Protein AF-A0A1N7IPJ0-F1 (afdb_monomer)

Sequence (262 aa):
MLVVDDSDLNRLVIGDMLHSLGLRVNTAANGAEAVEKFADGAYALVFLDIQMPVMDGFAAAEAMRECEEFARRPHCPIIALSATALKDDQERALEAGCDDYLVKPMRKESLIALLKTYLPMLENTPDAGAASAVQALFNEDIPVPVLEPELLPLLPSFFAHLDNETAQLVEALEKNDILALERVAHQAKGNAMLFGFQALVDILRGLEFAARAEREGDALRDELSLEERLATILREVEQLRKSCMNQGFLGSTDKTVPVRAE

Nearest PDB structures (foldseek):
  7qzo-assembly1_A  TM=9.750E-01  e=1.006E-08  Pseudomonas aeruginosa
  8phn-assembly1_A  TM=9.433E-01  e=8.303E-08  Thermochaetoides thermophila
  4h60-assembly1_A  TM=9.247E-01  e=4.320E-08  Vibrio cholerae O395
  8fk2-assembly1_B  TM=8.909E-01  e=6.142E-08  Streptococcus mutans UA159
  6ont-assembly1_A-2  TM=9.118E-01  e=7.208E-07  Francisella tularensis subsp. novicida U112

Foldseek 3Di:
DEEEALDPLLLVLVCLLCVVLVHDYDYDNFLVRLLVCLLVDDDQEYEAEQDHPPDGRLRSLLSSVVSCVVVVHPDHAYEYEACDPDPVVQVSCVVSPHPYYDHPPHDSVNVVVVCCVSPVVSVPDPPPPPPDDPPPDDDDDDPDQPFDPSCLVCVLVLLVLLLVLLVQCVVCVVVVVLVSNLVSLVVNLSSCVNRPVVVLNVLSVVLNVLSVCVVVVHPDPDPDDNVRSSVVNVVSSVVVVVVCVVVVSDDPPSDDDDDDDD

Mean predicted aligned error: 14.3 Å

Radius of gyration: 20.36 Å; Cα contacts (8 Å, |Δi|>4): 310; chains: 1; bounding box: 49×49×54 Å

Secondary structure (DSSP, 8-state):
-EEE-S-HHHHHHHHHHHHHTT---EEESSHHHHHHHHHHS--S-EEEESS-SSS-HHHHHHHHHHHHHHHTPPPPPEEEEESS--HHHHHHHHHTT-SEEEESSPPHHHHHHHHHHH-GGGGGS-----SSSSSS---SS-------TTTGGGHHHHHHHHHHHHHHHHHHHHTT-HHHHHHHHHHHHHHHHHTT-HHHHHHHHHHHHHHHHHHHT-----SS-HHHHHHHHHHHHHHHHHHHHHTTSS-TT---------

Structure (mmCIF, N/CA/C/O backbone):
data_AF-A0A1N7IPJ0-F1
#
_entry.id   AF-A0A1N7IPJ0-F1
#
loop_
_atom_site.group_PDB
_atom_site.id
_atom_site.type_symbol
_atom_site.label_atom_id
_atom_site.label_alt_id
_atom_site.label_comp_id
_atom_site.label_asym_id
_atom_site.label_entity_id
_atom_site.label_seq_id
_atom_site.pdbx_PDB_ins_code
_atom_site.Cartn_x
_atom_site.Cartn_y
_atom_site.Cartn_z
_atom_site.occupancy
_atom_site.B_iso_or_equiv
_atom_site.auth_seq_id
_atom_site.auth_comp_id
_atom_site.auth_asym_id
_atom_site.auth_atom_id
_atom_site.pdbx_PDB_model_num
ATOM 1 N N . MET A 1 1 ? 6.196 0.675 -16.808 1.00 90.25 1 MET A N 1
ATOM 2 C CA . MET A 1 1 ? 6.347 -0.008 -15.506 1.00 90.25 1 MET A CA 1
ATOM 3 C C . MET A 1 1 ? 4.979 -0.468 -15.054 1.00 90.25 1 MET A C 1
ATOM 5 O O . MET A 1 1 ? 3.998 0.073 -15.560 1.00 90.25 1 MET A O 1
ATOM 9 N N . LEU A 1 2 ? 4.912 -1.454 -14.169 1.00 94.69 2 LEU A N 1
ATOM 10 C CA . LEU A 1 2 ? 3.661 -1.925 -13.577 1.00 94.69 2 LEU A CA 1
ATOM 11 C C . LEU A 1 2 ? 3.722 -1.706 -12.062 1.00 94.69 2 LEU A C 1
ATOM 13 O O . LEU A 1 2 ? 4.713 -2.076 -11.446 1.00 94.69 2 LEU A O 1
ATOM 17 N N . VAL A 1 3 ? 2.702 -1.080 -11.483 1.00 94.25 3 VAL A N 1
ATOM 18 C CA . VAL A 1 3 ? 2.556 -0.898 -10.031 1.00 94.25 3 VAL A CA 1
ATOM 19 C C . VAL A 1 3 ? 1.335 -1.677 -9.572 1.00 94.25 3 VAL A C 1
ATOM 21 O O . VAL A 1 3 ? 0.231 -1.452 -10.071 1.00 94.25 3 VAL A O 1
ATOM 24 N N . VAL A 1 4 ? 1.533 -2.583 -8.628 1.00 95.31 4 VAL A N 1
ATOM 25 C CA . VAL A 1 4 ? 0.505 -3.487 -8.126 1.00 95.31 4 VAL A CA 1
ATOM 26 C C . VAL A 1 4 ? 0.375 -3.282 -6.625 1.00 95.31 4 VAL A C 1
ATOM 28 O O . VAL A 1 4 ? 1.340 -3.498 -5.900 1.00 95.31 4 VAL A O 1
ATOM 31 N N . ASP A 1 5 ? -0.790 -2.826 -6.182 1.00 91.88 5 ASP A N 1
ATOM 32 C CA . ASP A 1 5 ? -1.121 -2.610 -4.767 1.00 91.88 5 ASP A CA 1
ATOM 33 C C . ASP A 1 5 ? -2.652 -2.569 -4.645 1.00 91.88 5 ASP A C 1
ATOM 35 O O . ASP A 1 5 ? -3.332 -2.077 -5.553 1.00 91.88 5 ASP A O 1
ATOM 39 N N . ASP A 1 6 ? -3.225 -3.099 -3.572 1.00 88.44 6 ASP A N 1
ATOM 40 C CA . ASP A 1 6 ? -4.682 -3.139 -3.405 1.00 88.44 6 ASP A CA 1
ATOM 41 C C . ASP A 1 6 ? -5.272 -1.779 -2.996 1.00 88.44 6 ASP A C 1
ATOM 43 O O . ASP A 1 6 ? -6.450 -1.510 -3.247 1.00 88.44 6 ASP A O 1
ATOM 47 N N . SER A 1 7 ? -4.441 -0.868 -2.483 1.00 85.38 7 SER A N 1
ATOM 48 C CA . SER A 1 7 ? -4.811 0.511 -2.184 1.00 85.38 7 SER A CA 1
ATOM 49 C C . SER A 1 7 ? -4.657 1.414 -3.408 1.00 85.38 7 SER A C 1
ATOM 51 O O . SER A 1 7 ? -3.556 1.683 -3.900 1.00 85.38 7 SER A O 1
ATOM 53 N N . ASP A 1 8 ? -5.779 1.968 -3.872 1.00 82.69 8 ASP A N 1
ATOM 54 C CA . ASP A 1 8 ? -5.820 2.965 -4.950 1.00 82.69 8 ASP A CA 1
ATOM 55 C C . ASP A 1 8 ? -4.892 4.156 -4.672 1.00 82.69 8 ASP A C 1
ATOM 57 O O . ASP A 1 8 ? -4.241 4.666 -5.588 1.00 82.69 8 ASP A O 1
ATOM 61 N N . LEU A 1 9 ? -4.790 4.568 -3.404 1.00 76.06 9 LEU A N 1
ATOM 62 C CA . LEU A 1 9 ? -3.942 5.673 -2.973 1.00 76.06 9 LEU A CA 1
ATOM 63 C C . LEU A 1 9 ? -2.451 5.328 -3.081 1.00 76.06 9 LEU A C 1
ATOM 65 O O . LEU A 1 9 ? -1.680 6.142 -3.588 1.00 76.06 9 LEU A O 1
ATOM 69 N N . ASN A 1 10 ? -2.048 4.115 -2.689 1.00 81.38 10 ASN A N 1
ATOM 70 C CA . ASN A 1 10 ? -0.665 3.655 -2.847 1.00 81.38 10 ASN A CA 1
ATOM 71 C C . ASN A 1 10 ? -0.278 3.597 -4.327 1.00 81.38 10 ASN A C 1
ATOM 73 O O . ASN A 1 10 ? 0.779 4.103 -4.715 1.00 81.38 10 ASN A O 1
ATOM 77 N N . ARG A 1 11 ? -1.158 3.043 -5.175 1.00 88.56 11 ARG A N 1
ATOM 78 C CA . ARG A 1 11 ? -0.938 3.013 -6.630 1.00 88.56 11 ARG A CA 1
ATOM 79 C C . ARG A 1 11 ? -0.817 4.416 -7.212 1.00 88.56 11 ARG A C 1
ATOM 81 O O . ARG A 1 11 ? 0.017 4.629 -8.091 1.00 88.56 11 ARG A O 1
ATOM 88 N N . LEU A 1 12 ? -1.629 5.359 -6.732 1.00 81.88 12 LEU A N 1
ATOM 89 C CA . LEU A 1 12 ? -1.595 6.748 -7.176 1.00 81.88 12 LEU A CA 1
ATOM 90 C C . LEU A 1 12 ? -0.290 7.438 -6.773 1.00 81.88 12 LEU A C 1
ATOM 92 O O . LEU A 1 12 ? 0.331 8.058 -7.628 1.00 81.88 12 LEU A O 1
ATOM 96 N N . VAL A 1 13 ? 0.158 7.289 -5.523 1.00 80.56 13 VAL A N 1
ATOM 97 C CA . VAL A 1 13 ? 1.398 7.924 -5.047 1.00 80.56 13 VAL A CA 1
ATOM 98 C C . VAL A 1 13 ? 2.627 7.354 -5.744 1.00 80.56 13 VAL A C 1
ATOM 100 O O . VAL A 1 13 ? 3.411 8.116 -6.303 1.00 80.56 13 VAL A O 1
ATOM 103 N N . ILE A 1 14 ? 2.779 6.027 -5.797 1.00 83.75 14 ILE A N 1
ATOM 104 C CA . ILE A 1 14 ? 3.911 5.407 -6.504 1.00 83.75 14 ILE A CA 1
ATOM 105 C C . ILE A 1 14 ? 3.851 5.773 -7.992 1.00 83.75 14 ILE A C 1
ATOM 107 O O . ILE A 1 14 ? 4.866 6.117 -8.595 1.00 83.75 14 ILE A O 1
ATOM 111 N N . GLY A 1 15 ? 2.655 5.752 -8.587 1.00 82.62 15 GLY A N 1
ATOM 112 C CA . GLY A 1 15 ? 2.439 6.180 -9.963 1.00 82.62 15 GLY A CA 1
ATOM 113 C C . GLY A 1 15 ? 2.883 7.620 -10.216 1.00 82.62 15 GLY A C 1
ATOM 114 O O . GLY A 1 15 ? 3.575 7.865 -11.201 1.00 82.62 15 GLY A O 1
ATOM 115 N N . ASP A 1 16 ? 2.537 8.558 -9.335 1.00 79.50 16 ASP A N 1
ATOM 116 C CA . ASP A 1 16 ? 2.891 9.973 -9.471 1.00 79.50 16 ASP A CA 1
ATOM 117 C C . ASP A 1 16 ? 4.397 10.213 -9.305 1.00 79.50 16 ASP A C 1
ATOM 119 O O . ASP A 1 16 ? 5.016 10.863 -10.151 1.00 79.50 16 ASP A O 1
ATOM 123 N N . MET A 1 17 ? 5.027 9.574 -8.312 1.00 79.25 17 MET A N 1
ATOM 124 C CA . MET A 1 17 ? 6.484 9.611 -8.135 1.00 79.25 17 MET A CA 1
ATOM 125 C C . MET A 1 17 ? 7.205 9.157 -9.409 1.00 79.25 17 MET A C 1
ATOM 127 O O . MET A 1 17 ? 8.137 9.812 -9.873 1.00 79.25 17 MET A O 1
ATOM 131 N N . LEU A 1 18 ? 6.751 8.066 -10.023 1.00 82.75 18 LEU A N 1
ATOM 132 C CA . LEU A 1 18 ? 7.318 7.537 -11.262 1.00 82.75 18 LEU A CA 1
ATOM 133 C C . LEU A 1 18 ? 7.006 8.409 -12.489 1.00 82.75 18 LEU A C 1
ATOM 135 O O . LEU A 1 18 ? 7.882 8.602 -13.337 1.00 82.75 18 LEU A O 1
ATOM 139 N N . HIS A 1 19 ? 5.799 8.970 -12.586 1.00 80.81 19 HIS A N 1
ATOM 140 C CA . HIS A 1 19 ? 5.442 9.914 -13.646 1.00 80.81 19 HIS A CA 1
ATOM 141 C C . HIS A 1 19 ? 6.278 11.197 -13.569 1.00 80.81 19 HIS A C 1
ATOM 143 O O . HIS A 1 19 ? 6.705 11.692 -14.614 1.00 80.81 19 HIS A O 1
ATOM 149 N N . SER A 1 20 ? 6.585 11.694 -12.365 1.00 75.44 20 SER A N 1
ATOM 150 C CA . SER A 1 20 ? 7.467 12.854 -12.155 1.00 75.44 20 SER A CA 1
ATOM 151 C C . SER A 1 20 ? 8.885 12.624 -12.698 1.00 75.44 20 SER A C 1
ATOM 153 O O . SER A 1 20 ? 9.547 13.560 -13.143 1.00 75.44 20 SER A O 1
ATOM 155 N N . LEU A 1 21 ? 9.321 11.359 -12.745 1.00 76.38 21 LEU A N 1
ATOM 156 C CA . LEU A 1 21 ? 10.589 10.920 -13.334 1.00 76.38 21 LEU A CA 1
ATOM 157 C C . LEU A 1 21 ? 10.487 10.667 -14.852 1.00 76.38 21 LEU A C 1
ATOM 159 O O . LEU A 1 21 ? 11.439 10.192 -15.470 1.00 76.38 21 LEU A O 1
ATOM 163 N N . GLY A 1 22 ? 9.339 10.962 -15.471 1.00 76.75 22 GLY A N 1
ATOM 164 C CA . GLY A 1 22 ? 9.086 10.775 -16.902 1.00 76.75 22 GLY A CA 1
ATOM 165 C C . GLY A 1 22 ? 8.808 9.326 -17.314 1.00 76.75 22 GLY A C 1
ATOM 166 O O . GLY A 1 22 ? 8.832 9.009 -18.507 1.00 76.75 22 GLY A O 1
ATOM 167 N N . LEU A 1 23 ? 8.551 8.430 -16.356 1.00 83.38 23 LEU A N 1
ATOM 168 C CA . LEU A 1 23 ? 8.324 7.009 -16.611 1.00 83.38 23 LEU A CA 1
ATOM 169 C C . LEU A 1 23 ? 6.839 6.732 -16.842 1.00 83.38 23 LEU A C 1
ATOM 171 O O . LEU A 1 23 ? 5.982 7.271 -16.156 1.00 83.38 23 LEU A O 1
ATOM 175 N N . ARG A 1 24 ? 6.518 5.849 -17.793 1.00 86.12 24 ARG A N 1
ATOM 176 C CA . ARG A 1 24 ? 5.132 5.406 -18.016 1.00 86.12 24 ARG A CA 1
ATOM 177 C C . ARG A 1 24 ? 4.753 4.319 -17.021 1.00 86.12 24 ARG A C 1
ATOM 179 O O . ARG A 1 24 ? 5.473 3.318 -16.913 1.00 86.12 24 ARG A O 1
ATOM 186 N N . VAL A 1 25 ? 3.606 4.476 -16.369 1.00 89.56 25 VAL A N 1
ATOM 187 C CA . VAL A 1 25 ? 3.123 3.547 -15.344 1.00 89.56 25 VAL A CA 1
ATOM 188 C C . VAL A 1 25 ? 1.757 2.987 -15.721 1.00 89.56 25 VAL A C 1
ATOM 190 O O . VAL A 1 25 ? 0.824 3.724 -16.021 1.00 89.56 25 VAL A O 1
ATOM 193 N N . ASN A 1 26 ? 1.645 1.665 -15.670 1.00 93.88 26 ASN A N 1
ATOM 194 C CA . ASN A 1 26 ? 0.381 0.949 -15.612 1.00 93.88 26 ASN A CA 1
ATOM 195 C C . ASN A 1 26 ? 0.158 0.511 -14.162 1.00 93.88 26 ASN A C 1
ATOM 197 O O . ASN A 1 26 ? 1.121 0.241 -13.448 1.00 93.88 26 ASN A O 1
ATOM 201 N N . THR A 1 27 ? -1.096 0.405 -13.737 1.00 94.00 27 THR A N 1
ATOM 202 C CA . THR A 1 27 ? -1.457 -0.020 -12.378 1.00 94.00 27 THR A CA 1
ATOM 203 C C . THR A 1 27 ? -2.317 -1.282 -12.408 1.00 94.00 27 THR A C 1
ATOM 205 O O . THR A 1 27 ? -2.993 -1.514 -13.411 1.00 94.00 27 THR A O 1
ATOM 208 N N . ALA A 1 28 ? -2.300 -2.090 -11.349 1.00 93.88 28 ALA A N 1
ATOM 209 C CA . ALA A 1 28 ? -3.199 -3.230 -11.133 1.00 93.88 28 ALA A CA 1
ATOM 210 C C . ALA A 1 28 ? -3.600 -3.308 -9.651 1.00 93.88 28 ALA A C 1
ATOM 212 O O . ALA A 1 28 ? -2.763 -3.054 -8.791 1.00 93.88 28 ALA A O 1
ATOM 213 N N . ALA A 1 29 ? -4.856 -3.633 -9.351 1.00 91.06 29 ALA A N 1
ATOM 214 C CA . ALA A 1 29 ? -5.414 -3.570 -7.998 1.00 91.06 29 ALA A CA 1
ATOM 215 C C . ALA A 1 29 ? -5.303 -4.884 -7.201 1.00 91.06 29 ALA A C 1
ATOM 217 O O . ALA A 1 29 ? -5.762 -4.955 -6.068 1.00 91.06 29 ALA A O 1
ATOM 218 N N . ASN A 1 30 ? -4.776 -5.954 -7.800 1.00 91.25 30 ASN A N 1
ATOM 219 C CA . ASN A 1 30 ? -4.536 -7.242 -7.143 1.00 91.25 30 ASN A CA 1
ATOM 220 C C . ASN A 1 30 ? -3.582 -8.106 -7.984 1.00 91.25 30 ASN A C 1
ATOM 222 O O . ASN A 1 30 ? -3.299 -7.785 -9.144 1.00 91.25 30 ASN A O 1
ATOM 226 N N . GLY A 1 31 ? -3.132 -9.231 -7.419 1.00 92.56 31 GLY A N 1
ATOM 227 C CA . GLY A 1 31 ? -2.204 -10.147 -8.082 1.00 92.56 31 GLY A CA 1
ATOM 228 C C . GLY A 1 31 ? -2.735 -10.750 -9.388 1.00 92.56 31 GLY A C 1
ATOM 229 O O . GLY A 1 31 ? -1.995 -10.829 -10.363 1.00 92.56 31 GLY A O 1
ATOM 230 N N . ALA A 1 32 ? -4.023 -11.102 -9.466 1.00 91.94 32 ALA A N 1
ATOM 231 C CA . ALA A 1 32 ? -4.586 -11.733 -10.664 1.00 91.94 32 ALA A CA 1
ATOM 232 C C . ALA A 1 32 ? -4.627 -10.765 -11.860 1.00 91.94 32 ALA A C 1
ATOM 234 O O . ALA A 1 32 ? -4.186 -11.108 -12.957 1.00 91.94 32 ALA A O 1
ATOM 235 N N . GLU A 1 33 ? -5.085 -9.531 -11.632 1.00 94.75 33 GLU A N 1
ATOM 236 C CA . GLU A 1 33 ? -5.044 -8.463 -12.639 1.00 94.75 33 GLU A CA 1
ATOM 237 C C . GLU A 1 33 ? -3.601 -8.146 -13.056 1.00 94.75 33 GLU A C 1
ATOM 239 O O . GLU A 1 33 ? -3.327 -7.860 -14.225 1.00 94.75 33 GLU A O 1
ATOM 244 N N . ALA A 1 34 ? -2.663 -8.203 -12.108 1.00 95.69 34 ALA A N 1
ATOM 245 C CA . ALA A 1 34 ? -1.258 -7.981 -12.395 1.00 95.69 34 ALA A CA 1
ATOM 246 C C . ALA A 1 34 ? -0.686 -9.049 -13.328 1.00 95.69 34 ALA A C 1
ATOM 248 O O . ALA A 1 34 ? 0.001 -8.688 -14.281 1.00 95.69 34 ALA A O 1
ATOM 249 N N . VAL A 1 35 ? -0.990 -10.330 -13.100 1.00 94.94 35 VAL A N 1
ATOM 250 C CA . VAL A 1 35 ? -0.551 -11.441 -13.960 1.00 94.94 35 VAL A CA 1
ATOM 251 C C . VAL A 1 35 ? -1.141 -11.315 -15.365 1.00 94.94 35 VAL A C 1
ATOM 253 O O . VAL A 1 35 ? -0.401 -11.439 -16.338 1.00 94.94 35 VAL A O 1
ATOM 256 N N . GLU A 1 36 ? -2.433 -10.995 -15.493 1.00 94.19 36 GLU A N 1
ATOM 257 C CA . GLU A 1 36 ? -3.081 -10.768 -16.796 1.00 94.19 36 GLU A CA 1
ATOM 258 C C . GLU A 1 36 ? -2.388 -9.634 -17.569 1.00 94.19 36 GLU A C 1
ATOM 260 O O . GLU A 1 36 ? -1.941 -9.809 -18.704 1.00 94.19 36 GLU A O 1
ATOM 265 N N . LYS A 1 37 ? -2.195 -8.482 -16.915 1.00 94.56 37 LYS A N 1
ATOM 266 C CA . LYS A 1 37 ? -1.489 -7.340 -17.510 1.00 94.56 37 LYS A CA 1
ATOM 267 C C . LYS A 1 37 ? -0.045 -7.672 -17.855 1.00 94.56 37 LYS A C 1
ATOM 269 O O . LYS A 1 37 ? 0.447 -7.239 -18.896 1.00 94.56 37 LYS A O 1
ATOM 274 N N . PHE A 1 38 ? 0.642 -8.414 -16.992 1.00 94.44 38 PHE A N 1
ATOM 275 C CA . PHE A 1 38 ? 2.018 -8.841 -17.207 1.00 94.44 38 PHE A CA 1
ATOM 276 C C . PHE A 1 38 ? 2.140 -9.776 -18.408 1.00 94.44 38 PHE A C 1
ATOM 278 O O . PHE A 1 38 ? 3.070 -9.607 -19.197 1.00 94.44 38 PHE A O 1
ATOM 285 N N . ALA A 1 39 ? 1.197 -10.699 -18.600 1.00 90.50 39 ALA A N 1
ATOM 286 C CA . ALA A 1 39 ? 1.166 -11.598 -19.748 1.00 90.50 39 ALA A CA 1
ATOM 287 C C . ALA A 1 39 ? 1.000 -10.834 -21.076 1.00 90.50 39 ALA A C 1
ATOM 289 O O . ALA A 1 39 ? 1.738 -11.105 -22.028 1.00 90.50 39 ALA A O 1
ATOM 290 N N . ASP A 1 40 ? 0.122 -9.829 -21.107 1.00 87.19 40 ASP A N 1
ATOM 291 C CA . ASP A 1 40 ? -0.204 -9.057 -22.316 1.00 87.19 40 ASP A CA 1
ATOM 292 C C . ASP A 1 40 ? 0.763 -7.895 -22.608 1.00 87.19 40 ASP A C 1
ATOM 294 O O . ASP A 1 40 ? 0.908 -7.457 -23.754 1.00 87.19 40 ASP A O 1
ATOM 298 N N . GLY A 1 41 ? 1.420 -7.359 -21.580 1.00 81.50 41 GLY A N 1
ATOM 299 C CA . GLY A 1 41 ? 2.257 -6.163 -21.663 1.00 81.50 41 GLY A CA 1
ATOM 300 C C . GLY A 1 41 ? 3.744 -6.450 -21.491 1.00 81.50 41 GLY A C 1
ATOM 301 O O . GLY A 1 41 ? 4.131 -7.366 -20.780 1.00 81.50 41 GLY A O 1
ATOM 302 N N . ALA A 1 42 ? 4.606 -5.622 -22.086 1.00 84.75 42 ALA A N 1
ATOM 303 C CA . ALA A 1 42 ? 6.044 -5.626 -21.811 1.00 84.75 42 ALA A CA 1
ATOM 304 C C . ALA A 1 42 ? 6.390 -4.524 -20.801 1.00 84.75 42 ALA A C 1
ATOM 306 O O . ALA A 1 42 ? 6.198 -3.334 -21.074 1.00 84.75 42 ALA A O 1
ATOM 307 N N . TYR A 1 43 ? 6.921 -4.913 -19.645 1.00 91.50 43 TYR A N 1
ATOM 308 C CA . TYR A 1 43 ? 7.298 -3.992 -18.579 1.00 91.50 43 TYR A CA 1
ATOM 309 C C . TYR A 1 43 ? 8.808 -3.999 -18.365 1.00 91.50 43 TYR A C 1
ATOM 311 O O . TYR A 1 43 ? 9.465 -5.024 -18.505 1.00 91.50 43 TYR A O 1
ATOM 319 N N . ALA A 1 44 ? 9.357 -2.828 -18.045 1.00 87.38 44 ALA A N 1
ATOM 320 C CA . ALA A 1 44 ? 10.772 -2.684 -17.711 1.00 87.38 44 ALA A CA 1
ATOM 321 C C . ALA A 1 44 ? 11.063 -3.002 -16.236 1.00 87.38 44 ALA A C 1
ATOM 323 O O . ALA A 1 44 ? 12.199 -3.301 -15.902 1.00 87.38 44 ALA A O 1
ATOM 324 N N . LEU A 1 45 ? 10.046 -2.880 -15.376 1.00 93.50 45 LEU A N 1
ATOM 325 C CA . LEU A 1 45 ? 10.093 -3.147 -13.942 1.00 93.50 45 LEU A CA 1
ATOM 326 C C . LEU A 1 45 ? 8.655 -3.229 -13.404 1.00 93.50 45 LEU A C 1
ATOM 328 O O . LEU A 1 45 ? 7.767 -2.503 -13.893 1.00 93.50 45 LEU A O 1
ATOM 332 N N . VAL A 1 46 ? 8.448 -4.090 -12.409 1.00 95.38 46 VAL A N 1
ATOM 333 C CA . VAL A 1 46 ? 7.200 -4.264 -11.657 1.00 95.38 46 VAL A CA 1
ATOM 334 C C . VAL A 1 46 ? 7.441 -3.917 -10.187 1.00 95.38 46 VAL A C 1
ATOM 336 O O . VAL A 1 46 ? 8.378 -4.426 -9.585 1.00 95.38 46 VAL A O 1
ATOM 339 N N . PHE A 1 47 ? 6.590 -3.074 -9.607 1.00 94.69 47 PHE A N 1
ATOM 340 C CA . PHE A 1 47 ? 6.450 -2.928 -8.158 1.00 94.69 47 PHE A CA 1
ATOM 341 C C . PHE A 1 47 ? 5.241 -3.741 -7.712 1.00 94.69 47 PHE A C 1
ATOM 343 O O . PHE A 1 47 ? 4.153 -3.538 -8.253 1.00 94.69 47 PHE A O 1
ATOM 350 N N . LEU A 1 48 ? 5.433 -4.654 -6.766 1.00 95.50 48 LEU A N 1
ATOM 351 C CA . LEU A 1 48 ? 4.438 -5.654 -6.398 1.00 95.50 48 LEU A CA 1
ATOM 352 C C . LEU A 1 48 ? 4.225 -5.691 -4.891 1.00 95.50 48 LEU A C 1
ATOM 354 O O . LEU A 1 48 ? 5.096 -6.148 -4.158 1.00 95.50 48 LEU A O 1
ATOM 358 N N . ASP A 1 49 ? 3.069 -5.232 -4.429 1.00 92.56 49 ASP A N 1
ATOM 359 C CA . ASP A 1 49 ? 2.667 -5.415 -3.041 1.00 92.56 49 ASP A CA 1
ATOM 360 C C . ASP A 1 49 ? 2.597 -6.895 -2.672 1.00 92.56 49 ASP A C 1
ATOM 362 O O . ASP A 1 49 ? 2.014 -7.706 -3.389 1.00 92.56 49 ASP A O 1
ATOM 366 N N . ILE A 1 50 ? 3.210 -7.248 -1.547 1.00 88.50 50 ILE A N 1
ATOM 367 C CA . ILE A 1 50 ? 3.210 -8.619 -1.046 1.00 88.50 50 ILE A CA 1
ATOM 368 C C . ILE A 1 50 ? 1.833 -8.976 -0.478 1.00 88.50 50 ILE A C 1
ATOM 370 O O . ILE A 1 50 ? 1.364 -10.103 -0.650 1.00 88.50 50 ILE A O 1
ATOM 374 N N . GLN A 1 51 ? 1.181 -8.034 0.204 1.00 83.56 51 GLN A N 1
ATOM 375 C CA . GLN A 1 51 ? -0.047 -8.293 0.950 1.00 83.56 51 GLN A CA 1
ATOM 376 C C . GLN A 1 51 ? -1.255 -7.751 0.195 1.00 83.56 51 GLN A C 1
ATOM 378 O O . GLN A 1 51 ? -1.614 -6.594 0.344 1.00 83.56 51 GLN A O 1
ATOM 383 N N . MET A 1 52 ? -1.907 -8.610 -0.588 1.00 86.38 52 MET A N 1
ATOM 384 C CA . MET A 1 52 ? -3.115 -8.252 -1.333 1.00 86.38 52 MET A CA 1
ATOM 385 C C . MET A 1 52 ? -4.201 -9.328 -1.193 1.00 86.38 52 MET A C 1
ATOM 387 O O . MET A 1 52 ? -3.885 -10.515 -1.060 1.00 86.38 52 MET A O 1
ATOM 391 N N . PRO A 1 53 ? -5.492 -8.955 -1.253 1.00 69.44 53 PRO A N 1
ATOM 392 C CA . PRO A 1 53 ? -6.591 -9.907 -1.339 1.00 69.44 53 PRO A CA 1
ATOM 393 C C . PRO A 1 53 ? -6.618 -10.622 -2.702 1.00 69.44 53 PRO A C 1
ATOM 395 O O . PRO A 1 53 ? -6.048 -10.158 -3.688 1.00 69.44 53 PRO A O 1
ATOM 398 N N . VAL A 1 54 ? -7.367 -11.731 -2.776 1.00 79.19 54 VAL A N 1
ATOM 399 C CA . VAL A 1 54 ? -7.563 -12.589 -3.970 1.00 79.19 54 VAL A CA 1
ATOM 400 C C . VAL A 1 54 ? -6.327 -13.404 -4.360 1.00 79.19 54 VAL A C 1
ATOM 402 O O . VAL A 1 54 ? -6.398 -14.631 -4.377 1.00 79.19 54 VAL A O 1
ATOM 405 N N . MET A 1 55 ? -5.218 -12.735 -4.663 1.00 84.50 55 MET A N 1
ATOM 406 C CA . MET A 1 55 ? -3.924 -13.334 -4.985 1.00 84.50 55 MET A CA 1
ATOM 407 C C . MET A 1 55 ? -2.841 -12.458 -4.365 1.00 84.50 55 MET A C 1
ATOM 409 O O . MET A 1 55 ? -2.760 -11.269 -4.687 1.00 84.50 55 MET A O 1
ATOM 413 N N . ASP A 1 56 ? -2.043 -13.051 -3.479 1.00 87.81 56 ASP A N 1
ATOM 414 C CA . ASP A 1 56 ? -0.942 -12.352 -2.825 1.00 87.81 56 ASP A CA 1
ATOM 415 C C . ASP A 1 56 ? 0.223 -12.090 -3.795 1.00 87.81 56 ASP A C 1
ATOM 417 O O . ASP A 1 56 ? 0.286 -12.633 -4.905 1.00 87.81 56 ASP A O 1
ATOM 421 N N . GLY A 1 57 ? 1.138 -11.208 -3.392 1.00 89.94 57 GLY A N 1
ATOM 422 C CA . GLY A 1 57 ? 2.266 -10.821 -4.235 1.00 89.94 57 GLY A CA 1
ATOM 423 C C . GLY A 1 57 ? 3.253 -11.958 -4.491 1.00 89.94 57 GLY A C 1
ATOM 424 O O . GLY A 1 57 ? 3.898 -11.965 -5.534 1.00 89.94 57 GLY A O 1
ATOM 425 N N . PHE A 1 58 ? 3.352 -12.945 -3.596 1.00 91.56 58 PHE A N 1
ATOM 426 C CA . PHE A 1 58 ? 4.235 -14.095 -3.804 1.00 91.56 58 PHE A CA 1
ATOM 427 C C . PHE A 1 58 ? 3.712 -14.981 -4.939 1.00 91.56 58 PHE A C 1
ATOM 429 O O . PHE A 1 58 ? 4.429 -15.228 -5.906 1.00 91.56 58 PHE A O 1
ATOM 436 N N . ALA A 1 59 ? 2.437 -15.368 -4.880 1.00 92.69 59 ALA A N 1
ATOM 437 C CA . ALA A 1 59 ? 1.793 -16.157 -5.925 1.00 92.69 59 ALA A CA 1
ATOM 438 C C . ALA A 1 59 ? 1.759 -15.409 -7.268 1.00 92.69 59 ALA A C 1
ATOM 440 O O . ALA A 1 59 ? 1.927 -16.015 -8.327 1.00 92.69 59 ALA A O 1
ATOM 441 N N . ALA A 1 60 ? 1.570 -14.085 -7.241 1.00 95.62 60 ALA A N 1
ATOM 442 C CA . ALA A 1 60 ? 1.641 -13.266 -8.445 1.00 95.62 60 ALA A CA 1
ATOM 443 C C . ALA A 1 60 ? 3.055 -13.251 -9.053 1.00 95.62 60 ALA A C 1
ATOM 445 O O . ALA A 1 60 ? 3.181 -13.368 -10.271 1.00 95.62 60 ALA A O 1
ATOM 446 N N . ALA A 1 61 ? 4.109 -13.142 -8.235 1.00 96.00 61 ALA A N 1
ATOM 447 C CA . ALA A 1 61 ? 5.494 -13.187 -8.705 1.00 96.00 61 ALA A CA 1
ATOM 448 C C . ALA A 1 61 ? 5.824 -14.539 -9.356 1.00 96.00 61 ALA A C 1
ATOM 450 O O . ALA A 1 61 ? 6.317 -14.561 -10.485 1.00 96.00 61 ALA A O 1
ATOM 451 N N . GLU A 1 62 ? 5.464 -15.649 -8.706 1.00 95.94 62 GLU A N 1
ATOM 452 C CA . GLU A 1 62 ? 5.641 -17.001 -9.250 1.00 95.94 62 GLU A CA 1
ATOM 453 C C . GLU A 1 62 ? 4.941 -17.148 -10.610 1.00 95.94 62 GLU A C 1
ATOM 455 O O . GLU A 1 62 ? 5.566 -17.533 -11.601 1.00 95.94 62 GLU A O 1
ATOM 460 N N . ALA A 1 63 ? 3.673 -16.735 -10.704 1.00 95.44 63 ALA A N 1
ATOM 461 C CA . ALA A 1 63 ? 2.911 -16.786 -11.949 1.00 95.44 63 ALA A CA 1
ATOM 462 C C . ALA A 1 63 ? 3.504 -15.890 -13.056 1.00 95.44 63 ALA A C 1
ATOM 464 O O . ALA A 1 63 ? 3.485 -16.253 -14.236 1.00 95.44 63 ALA A O 1
ATOM 465 N N . MET A 1 64 ? 4.060 -14.723 -12.708 1.00 95.62 64 MET A N 1
ATOM 466 C CA . MET A 1 64 ? 4.767 -13.867 -13.667 1.00 95.62 64 MET A CA 1
ATOM 467 C C . MET A 1 64 ? 6.045 -14.537 -14.184 1.00 95.62 64 MET A C 1
ATOM 469 O O . MET A 1 64 ? 6.305 -14.469 -15.387 1.00 95.62 64 MET A O 1
ATOM 473 N N . ARG A 1 65 ? 6.806 -15.231 -13.328 1.00 95.75 65 ARG A N 1
ATOM 474 C CA . ARG A 1 65 ? 7.989 -16.005 -13.747 1.00 95.75 65 ARG A CA 1
ATOM 475 C C . ARG A 1 65 ? 7.625 -17.165 -14.664 1.00 95.75 65 ARG A C 1
ATOM 477 O O . ARG A 1 65 ? 8.272 -17.343 -15.696 1.00 95.75 65 ARG A O 1
ATOM 484 N N . GLU A 1 66 ? 6.548 -17.886 -14.368 1.00 93.62 66 GLU A N 1
ATOM 485 C CA . GLU A 1 66 ? 6.018 -18.914 -15.270 1.00 93.62 66 GLU A CA 1
ATOM 486 C C . GLU A 1 66 ? 5.626 -18.324 -16.634 1.00 93.62 66 GLU A C 1
ATOM 488 O O . GLU A 1 66 ? 5.930 -18.909 -17.679 1.00 93.62 66 GLU A O 1
ATOM 493 N N . CYS A 1 67 ? 5.008 -17.136 -16.655 1.00 91.62 67 CYS A N 1
ATOM 494 C CA . CYS A 1 67 ? 4.694 -16.428 -17.898 1.00 91.62 67 CYS A CA 1
ATOM 495 C C . CYS A 1 67 ? 5.959 -16.064 -18.690 1.00 91.62 67 CYS A C 1
ATOM 497 O O . CYS A 1 67 ? 5.963 -16.177 -19.921 1.00 91.62 67 CYS A O 1
ATOM 499 N N . GLU A 1 68 ? 7.033 -15.636 -18.019 1.00 92.31 68 GLU A N 1
ATOM 500 C CA . GLU A 1 68 ? 8.316 -15.354 -18.668 1.00 92.31 68 GLU A CA 1
ATOM 501 C C . GLU A 1 68 ? 8.925 -16.605 -19.295 1.00 92.31 68 GLU A C 1
ATOM 503 O O . GLU A 1 68 ? 9.324 -16.565 -20.463 1.00 92.31 68 GLU A O 1
ATOM 508 N N . GLU A 1 69 ? 8.952 -17.717 -18.560 1.00 90.88 69 GLU A N 1
ATOM 509 C CA . GLU A 1 69 ? 9.497 -18.987 -19.038 1.00 90.88 69 GLU A CA 1
ATOM 510 C C . GLU A 1 69 ? 8.685 -19.531 -20.220 1.00 90.88 69 GLU A C 1
ATOM 512 O O . GLU A 1 69 ? 9.242 -19.834 -21.284 1.00 90.88 69 GLU A O 1
ATOM 517 N N . PHE A 1 70 ? 7.359 -19.588 -20.073 1.00 89.69 70 PHE A N 1
ATOM 518 C CA . PHE A 1 70 ? 6.455 -20.118 -21.089 1.00 89.69 70 PHE A CA 1
ATOM 519 C C . PHE A 1 70 ? 6.521 -19.312 -22.392 1.00 89.69 70 PHE A C 1
ATOM 521 O O . PHE A 1 70 ? 6.629 -19.882 -23.482 1.00 89.69 70 PHE A O 1
ATOM 528 N N . ALA A 1 71 ? 6.501 -17.981 -22.291 1.00 87.75 71 ALA A N 1
ATOM 529 C CA . ALA A 1 71 ? 6.548 -17.090 -23.446 1.00 87.75 71 ALA A CA 1
ATOM 530 C C . ALA A 1 71 ? 7.981 -16.761 -23.913 1.00 87.75 71 ALA A C 1
ATOM 532 O O . ALA A 1 71 ? 8.144 -16.027 -24.890 1.00 87.75 71 ALA A O 1
ATOM 533 N N . ARG A 1 72 ? 9.018 -17.300 -23.248 1.00 87.19 72 ARG A N 1
ATOM 534 C CA . ARG A 1 72 ? 10.448 -17.005 -23.481 1.00 87.19 72 ARG A CA 1
ATOM 535 C C . ARG A 1 72 ? 10.750 -15.506 -23.499 1.00 87.19 72 ARG A C 1
ATOM 537 O O . ARG A 1 72 ? 11.467 -15.008 -24.374 1.00 87.19 72 ARG A O 1
ATOM 544 N N . ARG A 1 73 ? 10.157 -14.777 -22.561 1.00 85.44 73 ARG A N 1
ATOM 545 C CA . ARG A 1 73 ? 10.331 -13.330 -22.433 1.00 85.44 73 ARG A CA 1
ATOM 546 C C . ARG A 1 73 ? 11.639 -13.014 -21.705 1.00 85.44 73 ARG A C 1
ATOM 548 O O . ARG A 1 73 ? 12.119 -13.836 -20.928 1.00 85.44 73 ARG A O 1
ATOM 555 N N . PRO A 1 74 ? 12.248 -11.845 -21.971 1.00 86.56 74 PRO A N 1
ATOM 556 C CA . PRO A 1 74 ? 13.371 -11.392 -21.167 1.00 86.56 74 PRO A CA 1
ATOM 557 C C . PRO A 1 74 ? 12.924 -11.188 -19.719 1.00 86.56 74 PRO A C 1
ATOM 559 O O . PRO A 1 74 ? 11.785 -10.789 -19.478 1.00 86.56 74 PRO A O 1
ATOM 562 N N . HIS A 1 75 ? 13.857 -11.418 -18.798 1.00 90.44 75 HIS A N 1
ATOM 563 C CA . HIS A 1 75 ? 13.659 -11.201 -17.370 1.00 90.44 75 HIS A CA 1
ATOM 564 C C . HIS A 1 75 ? 13.233 -9.758 -17.086 1.00 90.44 75 HIS A C 1
ATOM 566 O O . HIS A 1 75 ? 13.925 -8.810 -17.475 1.00 90.44 75 HIS A O 1
ATOM 572 N N . CYS A 1 76 ? 12.102 -9.593 -16.414 1.00 92.75 76 CYS A N 1
ATOM 573 C CA . CYS A 1 76 ? 11.586 -8.326 -15.926 1.00 92.75 76 CYS A CA 1
ATOM 574 C C . CYS A 1 76 ? 11.857 -8.218 -14.419 1.00 92.75 76 CYS A C 1
ATOM 576 O O . CYS A 1 76 ? 11.386 -9.072 -13.669 1.00 92.75 76 CYS A O 1
ATOM 578 N N . PRO A 1 77 ? 12.568 -7.180 -13.948 1.00 94.44 77 PRO A N 1
ATOM 579 C CA . PRO A 1 77 ? 12.745 -6.951 -12.522 1.00 94.44 77 PRO A CA 1
ATOM 580 C C . PRO A 1 77 ? 11.405 -6.830 -11.780 1.00 94.44 77 PRO A C 1
ATOM 582 O O . PRO A 1 77 ? 10.585 -5.974 -12.130 1.00 94.44 77 PRO A O 1
ATOM 585 N N . ILE A 1 78 ? 11.197 -7.652 -10.750 1.00 95.62 78 ILE A N 1
ATOM 586 C CA . ILE A 1 78 ? 10.040 -7.593 -9.847 1.00 95.62 78 ILE A CA 1
ATOM 587 C C . ILE A 1 78 ? 10.530 -7.163 -8.465 1.00 95.62 78 ILE A C 1
ATOM 589 O O . ILE A 1 78 ? 11.337 -7.842 -7.836 1.00 95.62 78 ILE A O 1
ATOM 593 N N . ILE A 1 79 ? 10.030 -6.026 -7.994 1.00 94.19 79 ILE A N 1
ATOM 594 C CA . ILE A 1 79 ? 10.398 -5.410 -6.723 1.00 94.19 79 ILE A CA 1
ATOM 595 C C . ILE A 1 79 ? 9.226 -5.553 -5.764 1.00 94.19 79 ILE A C 1
ATOM 597 O O . ILE A 1 79 ? 8.172 -4.943 -5.962 1.00 94.19 79 ILE A O 1
ATOM 601 N N . ALA A 1 80 ? 9.414 -6.343 -4.716 1.00 92.00 80 ALA A N 1
ATOM 602 C CA . ALA A 1 80 ? 8.389 -6.570 -3.715 1.00 92.00 80 ALA A CA 1
ATOM 603 C C . ALA A 1 80 ? 8.200 -5.324 -2.831 1.00 92.00 80 ALA A C 1
ATOM 605 O O . ALA A 1 80 ? 9.171 -4.723 -2.375 1.00 92.00 80 ALA A O 1
ATOM 606 N N . LEU A 1 81 ? 6.961 -4.931 -2.555 1.00 89.06 81 LEU A N 1
ATOM 607 C CA . LEU A 1 81 ? 6.635 -3.866 -1.614 1.00 89.06 81 LEU A CA 1
ATOM 608 C C . LEU A 1 81 ? 6.128 -4.503 -0.323 1.00 89.06 81 LEU A C 1
ATOM 610 O O . LEU A 1 81 ? 5.065 -5.117 -0.308 1.00 89.06 81 LEU A O 1
ATOM 614 N N . SER A 1 82 ? 6.879 -4.354 0.764 1.00 79.44 82 SER A N 1
ATOM 615 C CA . SER A 1 82 ? 6.501 -4.905 2.068 1.00 79.44 82 SER A CA 1
ATOM 616 C C . SER A 1 82 ? 6.094 -3.808 3.040 1.00 79.44 82 SER A C 1
ATOM 618 O O . SER A 1 82 ? 6.737 -2.765 3.107 1.00 79.44 82 SER A O 1
ATOM 620 N N . ALA A 1 83 ? 5.065 -4.045 3.853 1.00 70.75 83 ALA A N 1
ATOM 621 C CA . ALA A 1 83 ? 4.717 -3.164 4.969 1.00 70.75 83 ALA A CA 1
ATOM 622 C C . ALA A 1 83 ? 5.738 -3.224 6.125 1.00 70.75 83 ALA A C 1
ATOM 624 O O . ALA A 1 83 ? 5.738 -2.351 6.995 1.00 70.75 83 ALA A O 1
ATOM 625 N N . THR A 1 84 ? 6.606 -4.244 6.162 1.00 63.09 84 THR A N 1
ATOM 626 C CA . THR A 1 84 ? 7.603 -4.425 7.224 1.00 63.09 84 THR A CA 1
ATOM 627 C C . THR A 1 84 ? 8.990 -4.744 6.663 1.00 63.09 84 THR A C 1
ATOM 629 O O . THR A 1 84 ? 9.136 -5.273 5.567 1.00 63.09 84 THR A O 1
ATOM 632 N N . ALA A 1 85 ? 10.039 -4.436 7.426 1.00 65.12 85 ALA A N 1
ATOM 633 C CA . ALA A 1 85 ? 11.421 -4.783 7.077 1.00 65.12 85 ALA A CA 1
ATOM 634 C C . ALA A 1 85 ? 11.835 -6.174 7.604 1.00 65.12 85 ALA A C 1
ATOM 636 O O . ALA A 1 85 ? 13.005 -6.387 7.927 1.00 65.12 85 ALA A O 1
ATOM 637 N N . LEU A 1 86 ? 10.879 -7.090 7.798 1.00 71.88 86 LEU A N 1
ATOM 638 C CA . LEU A 1 86 ? 11.160 -8.405 8.370 1.00 71.88 86 LEU A CA 1
ATOM 639 C C . LEU A 1 86 ? 11.983 -9.251 7.392 1.00 71.88 86 LEU A C 1
ATOM 641 O O . LEU A 1 86 ? 11.682 -9.331 6.204 1.00 71.88 86 LEU A O 1
ATOM 645 N N . LYS A 1 87 ? 13.024 -9.903 7.920 1.00 70.31 87 LYS A N 1
ATOM 646 C CA . LYS A 1 87 ? 13.947 -10.728 7.130 1.00 70.31 87 LYS A CA 1
ATOM 647 C C . LYS A 1 87 ? 13.232 -11.900 6.449 1.00 70.31 87 LYS A C 1
ATOM 649 O O . LYS A 1 87 ? 13.543 -12.215 5.309 1.00 70.31 87 LYS A O 1
ATOM 654 N N . ASP A 1 88 ? 12.239 -12.475 7.120 1.00 77.25 88 ASP A N 1
ATOM 655 C CA . ASP A 1 88 ? 11.444 -13.584 6.589 1.00 77.25 88 ASP A CA 1
ATOM 656 C C . ASP A 1 88 ? 10.627 -13.166 5.354 1.00 77.25 88 ASP A C 1
ATOM 658 O O . ASP A 1 88 ? 10.531 -13.932 4.399 1.00 77.25 88 ASP A O 1
ATOM 662 N N . ASP A 1 89 ? 10.083 -11.941 5.322 1.00 75.56 89 ASP A N 1
ATOM 663 C CA . ASP A 1 89 ? 9.353 -11.431 4.149 1.00 75.56 89 ASP A CA 1
ATOM 664 C C . ASP A 1 89 ? 10.296 -11.219 2.959 1.00 75.56 89 ASP A C 1
ATOM 666 O O . ASP A 1 89 ? 9.936 -11.509 1.819 1.00 75.56 89 ASP A O 1
ATOM 670 N N . GLN A 1 90 ? 11.519 -10.751 3.224 1.00 78.06 90 GLN A N 1
ATOM 671 C CA . GLN A 1 90 ? 12.552 -10.596 2.203 1.00 78.06 90 GLN A CA 1
ATOM 672 C C . GLN A 1 90 ? 12.970 -11.952 1.619 1.00 78.06 90 GLN A C 1
ATOM 674 O O . GLN A 1 90 ? 13.043 -12.095 0.401 1.00 78.06 90 GLN A O 1
ATOM 679 N N . GLU A 1 91 ? 13.245 -12.944 2.470 1.00 84.06 91 GLU A N 1
ATOM 680 C CA . GLU A 1 91 ? 13.638 -14.289 2.031 1.00 84.06 91 GLU A CA 1
ATOM 681 C C . GLU A 1 91 ? 12.533 -14.925 1.183 1.00 84.06 91 GLU A C 1
ATOM 683 O O . GLU A 1 91 ? 12.799 -15.371 0.068 1.00 84.06 91 GLU A O 1
ATOM 688 N N . ARG A 1 92 ? 11.278 -14.848 1.639 1.00 85.44 92 ARG A N 1
ATOM 689 C CA . ARG A 1 92 ? 10.120 -15.351 0.889 1.00 85.44 92 ARG A CA 1
ATOM 690 C C . ARG A 1 92 ? 9.904 -14.629 -0.438 1.00 85.44 92 ARG A C 1
ATOM 692 O O . ARG A 1 92 ? 9.525 -15.266 -1.415 1.00 85.44 92 ARG A O 1
ATOM 699 N N . ALA A 1 93 ? 10.144 -13.318 -0.498 1.00 86.12 93 ALA A N 1
ATOM 700 C CA . ALA A 1 93 ? 10.018 -12.561 -1.742 1.00 86.12 93 ALA A CA 1
ATOM 701 C C . ALA A 1 93 ? 11.046 -13.026 -2.778 1.00 86.12 93 ALA A C 1
ATOM 703 O O . ALA A 1 93 ? 10.699 -13.231 -3.939 1.00 86.12 93 ALA A O 1
ATOM 704 N N . LEU A 1 94 ? 12.293 -13.239 -2.352 1.00 87.56 94 LEU A N 1
ATOM 705 C CA . LEU A 1 94 ? 13.350 -13.762 -3.219 1.00 87.56 94 LEU A CA 1
ATOM 706 C C . LEU A 1 94 ? 13.060 -15.206 -3.660 1.00 87.56 94 LEU A C 1
ATOM 708 O O . LEU A 1 94 ? 13.267 -15.539 -4.824 1.00 87.56 94 LEU A O 1
ATOM 712 N N . GLU A 1 95 ? 12.547 -16.052 -2.762 1.00 90.25 95 GLU A N 1
ATOM 713 C CA . GLU A 1 95 ? 12.135 -17.428 -3.082 1.00 90.25 95 GLU A CA 1
ATOM 714 C C . GLU A 1 95 ? 10.992 -17.478 -4.105 1.00 90.25 95 GLU A C 1
ATOM 716 O O . GLU A 1 95 ? 11.035 -18.301 -5.017 1.00 90.25 95 GLU A O 1
ATOM 721 N N . ALA A 1 96 ? 10.029 -16.555 -4.012 1.00 90.69 96 ALA A N 1
ATOM 722 C CA . ALA A 1 96 ? 8.940 -16.393 -4.980 1.00 90.69 96 ALA A CA 1
ATOM 723 C C . ALA A 1 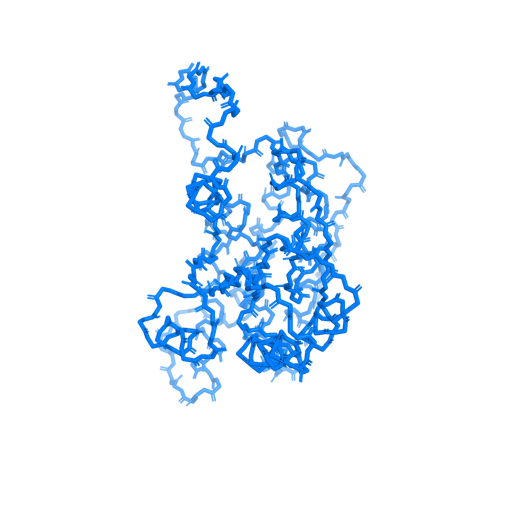96 ? 9.399 -15.799 -6.331 1.00 90.69 96 ALA A C 1
ATOM 725 O O . ALA A 1 96 ? 8.606 -15.646 -7.260 1.00 90.69 96 ALA A O 1
ATOM 726 N N . GLY A 1 97 ? 10.684 -15.453 -6.458 1.00 90.94 97 GLY A N 1
ATOM 727 C CA . GLY A 1 97 ? 11.284 -14.967 -7.695 1.00 90.94 97 GLY A CA 1
ATOM 728 C C . GLY A 1 97 ? 11.311 -13.447 -7.849 1.00 90.94 97 GLY A C 1
ATOM 729 O O . GLY A 1 97 ? 11.573 -12.978 -8.958 1.00 90.94 97 GLY A O 1
ATOM 730 N N . CYS A 1 98 ? 11.071 -12.665 -6.792 1.00 93.12 98 CYS A N 1
ATOM 731 C CA . CYS A 1 98 ? 11.349 -11.226 -6.803 1.00 93.12 98 CYS A CA 1
ATOM 732 C C . CYS A 1 98 ? 12.864 -10.963 -6.840 1.00 93.12 98 CYS A C 1
ATOM 734 O O . CYS A 1 98 ? 13.663 -11.747 -6.333 1.00 93.12 98 CYS A O 1
ATOM 736 N N . ASP A 1 99 ? 13.258 -9.839 -7.429 1.00 92.81 99 ASP A N 1
ATOM 737 C CA . ASP A 1 99 ? 14.657 -9.420 -7.559 1.00 92.81 99 ASP A CA 1
ATOM 738 C C . ASP A 1 99 ? 15.126 -8.572 -6.375 1.00 92.81 99 ASP A C 1
ATOM 740 O O . ASP A 1 99 ? 16.296 -8.603 -6.000 1.00 92.81 99 ASP A O 1
ATOM 744 N N . ASP A 1 100 ? 14.204 -7.807 -5.790 1.00 90.06 100 ASP A N 1
ATOM 745 C CA . ASP A 1 100 ? 14.475 -6.928 -4.660 1.00 90.06 100 ASP A CA 1
ATOM 746 C C . ASP A 1 100 ? 13.210 -6.652 -3.852 1.00 90.06 100 ASP A C 1
ATOM 748 O O . ASP A 1 100 ? 12.113 -7.109 -4.189 1.00 90.06 100 ASP A O 1
ATOM 752 N N . TYR A 1 101 ? 13.358 -5.838 -2.811 1.00 86.75 101 TYR A N 1
ATOM 753 C CA . TYR A 1 101 ? 12.253 -5.361 -2.002 1.00 86.75 101 TYR A CA 1
ATOM 754 C C . TYR A 1 101 ? 12.419 -3.895 -1.583 1.00 86.75 101 TYR A C 1
ATOM 756 O O . TYR A 1 101 ? 13.521 -3.373 -1.416 1.00 86.75 101 TYR A O 1
ATOM 764 N N . LEU A 1 102 ? 11.290 -3.227 -1.362 1.00 84.00 102 LEU A N 1
ATOM 765 C CA . LEU A 1 102 ? 11.201 -1.921 -0.724 1.00 84.00 102 LEU A CA 1
ATOM 766 C C . LEU A 1 102 ? 10.194 -1.971 0.417 1.00 84.00 102 LEU A C 1
ATOM 768 O O . LEU A 1 102 ? 9.126 -2.572 0.314 1.00 84.00 102 LEU A O 1
ATOM 772 N N . VAL A 1 103 ? 10.529 -1.288 1.508 1.00 80.69 103 VAL A N 1
ATOM 773 C CA . VAL A 1 103 ? 9.636 -1.154 2.658 1.00 80.69 103 VAL A CA 1
ATOM 774 C C . VAL A 1 103 ? 8.721 0.049 2.444 1.00 80.69 103 VAL A C 1
ATOM 776 O O . VAL A 1 103 ? 9.180 1.138 2.095 1.00 80.69 103 VAL A O 1
ATOM 779 N N . LYS A 1 104 ? 7.423 -0.152 2.661 1.00 73.25 104 LYS A N 1
ATOM 780 C CA . LYS A 1 104 ? 6.393 0.883 2.670 1.00 73.25 104 LYS A CA 1
ATOM 781 C C . LYS A 1 104 ? 6.391 1.609 4.031 1.00 73.25 104 LYS A C 1
ATOM 783 O O . LYS A 1 104 ? 6.499 0.945 5.062 1.00 73.25 104 LYS A O 1
ATOM 788 N N . PRO A 1 105 ? 6.231 2.947 4.065 1.00 65.31 105 PRO A N 1
ATOM 789 C CA . PRO A 1 105 ? 6.213 3.865 2.922 1.00 65.31 105 PRO A CA 1
ATOM 790 C C . PRO A 1 105 ? 7.625 4.053 2.331 1.00 65.31 105 PRO A C 1
ATOM 792 O O . PRO A 1 105 ? 8.582 4.324 3.059 1.00 65.31 105 PRO A O 1
ATOM 795 N N . MET A 1 106 ? 7.759 3.933 1.00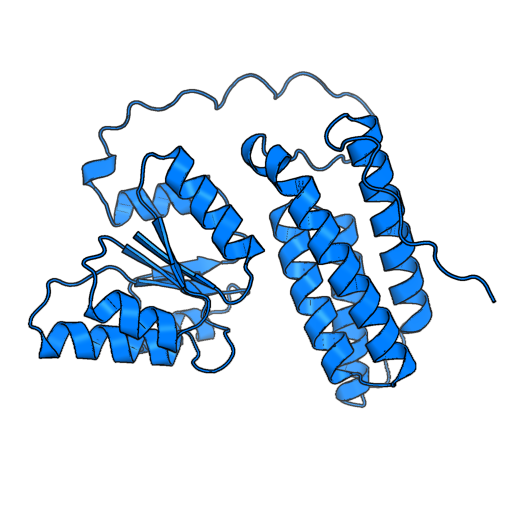6 1.00 69.31 106 MET A N 1
ATOM 796 C CA . MET A 1 106 ? 9.048 4.135 0.335 1.00 69.31 106 MET A CA 1
ATOM 797 C C . MET A 1 106 ? 9.284 5.618 0.065 1.00 69.31 106 MET A C 1
ATOM 799 O O . MET A 1 106 ? 8.417 6.310 -0.463 1.00 69.31 106 MET A O 1
ATOM 803 N N . ARG A 1 107 ? 10.476 6.103 0.411 1.00 70.88 107 ARG A N 1
ATOM 804 C CA . ARG A 1 107 ? 10.878 7.483 0.124 1.00 70.88 107 ARG A CA 1
ATOM 805 C C . ARG A 1 107 ? 11.337 7.623 -1.320 1.00 70.88 107 ARG A C 1
ATOM 807 O O . ARG A 1 107 ? 11.836 6.663 -1.920 1.00 70.88 107 ARG A O 1
ATOM 814 N N . LYS A 1 108 ? 11.239 8.837 -1.857 1.00 70.19 108 LYS A N 1
ATOM 815 C CA . LYS A 1 108 ? 11.670 9.161 -3.220 1.00 70.19 108 LYS A CA 1
ATOM 816 C C . LYS A 1 108 ? 13.128 8.796 -3.478 1.00 70.19 108 LYS A C 1
ATOM 818 O O . LYS A 1 108 ? 13.439 8.249 -4.534 1.00 70.19 108 LYS A O 1
ATOM 823 N N . GLU A 1 109 ? 14.016 9.013 -2.513 1.00 73.81 109 GLU A N 1
ATOM 824 C CA . GLU A 1 109 ? 15.436 8.682 -2.653 1.00 73.81 109 GLU A CA 1
ATOM 825 C C . GLU A 1 109 ? 15.654 7.173 -2.789 1.00 73.81 109 GLU A C 1
ATOM 827 O O . GLU A 1 109 ? 16.443 6.743 -3.630 1.00 73.81 109 GLU A O 1
ATOM 832 N N . SER A 1 110 ? 14.930 6.369 -2.003 1.00 76.25 110 SER A N 1
ATOM 833 C CA . SER A 1 110 ? 14.987 4.904 -2.067 1.00 76.25 110 SER A CA 1
ATOM 834 C C . SER A 1 110 ? 14.455 4.384 -3.401 1.00 76.25 110 SER A C 1
ATOM 836 O O . SER A 1 110 ? 15.072 3.509 -4.006 1.00 76.25 110 SER A O 1
ATOM 838 N N . LEU A 1 111 ? 13.362 4.970 -3.899 1.00 81.38 111 LEU A N 1
ATOM 839 C CA . LEU A 1 111 ? 12.803 4.645 -5.209 1.00 81.38 111 LEU A CA 1
ATOM 840 C C . LEU A 1 111 ? 13.785 4.986 -6.339 1.00 81.38 111 LEU A C 1
ATOM 842 O O . LEU A 1 111 ? 14.057 4.147 -7.191 1.00 81.38 111 LEU A O 1
ATOM 846 N N . ILE A 1 112 ? 14.365 6.190 -6.335 1.00 79.12 112 ILE A N 1
ATOM 847 C CA . ILE A 1 112 ? 15.340 6.619 -7.350 1.00 79.12 112 ILE A CA 1
ATOM 848 C C . ILE A 1 112 ? 16.593 5.741 -7.313 1.00 79.12 112 ILE A C 1
ATOM 850 O O . ILE A 1 112 ? 17.095 5.356 -8.370 1.00 79.12 112 ILE A O 1
ATOM 854 N N . ALA A 1 113 ? 17.107 5.424 -6.122 1.00 80.75 113 ALA A N 1
ATOM 855 C CA . ALA A 1 113 ? 18.262 4.545 -5.971 1.00 80.75 113 ALA A CA 1
ATOM 856 C C . ALA A 1 113 ? 17.986 3.165 -6.579 1.00 80.75 113 ALA A C 1
ATOM 858 O O . ALA A 1 113 ? 18.802 2.667 -7.352 1.00 80.75 113 ALA A O 1
ATOM 859 N N . LEU A 1 114 ? 16.809 2.597 -6.309 1.00 86.88 114 LEU A N 1
ATOM 860 C CA . LEU A 1 114 ? 16.403 1.322 -6.885 1.00 86.88 114 LEU A CA 1
ATOM 861 C C . LEU A 1 114 ? 16.271 1.402 -8.410 1.00 86.88 114 LEU A C 1
ATOM 863 O O . LEU A 1 114 ? 16.793 0.550 -9.127 1.00 86.88 114 LEU A O 1
ATOM 867 N N . LEU A 1 115 ? 15.627 2.447 -8.931 1.00 85.81 115 LEU A N 1
ATOM 868 C CA . LEU A 1 115 ? 15.471 2.624 -10.374 1.00 85.81 115 LEU A CA 1
ATOM 869 C C . LEU A 1 115 ? 16.819 2.760 -11.084 1.00 85.81 115 LEU A C 1
ATOM 871 O O . LEU A 1 115 ? 16.972 2.223 -12.173 1.00 85.81 115 LEU A O 1
ATOM 875 N N . LYS A 1 116 ? 17.815 3.413 -10.477 1.00 83.50 116 LYS A N 1
ATOM 876 C CA . LYS A 1 116 ? 19.176 3.476 -11.036 1.00 83.50 116 LYS A CA 1
ATOM 877 C C . LYS A 1 116 ? 19.837 2.098 -11.113 1.00 83.50 116 LYS A C 1
ATOM 879 O O . LYS A 1 116 ? 20.518 1.821 -12.095 1.00 83.50 116 LYS A O 1
ATOM 884 N N . THR A 1 117 ? 19.601 1.234 -10.126 1.00 86.50 117 THR A N 1
ATOM 885 C CA . THR A 1 117 ? 20.125 -0.141 -10.106 1.00 86.50 117 THR A CA 1
ATOM 886 C C . THR A 1 117 ? 19.530 -0.999 -11.224 1.00 86.50 117 THR A C 1
ATOM 888 O O . THR A 1 117 ? 20.270 -1.675 -11.936 1.00 86.50 117 THR A O 1
ATOM 891 N N . TYR A 1 118 ? 18.207 -0.962 -11.411 1.00 86.25 118 TYR A N 1
ATOM 892 C CA . TYR A 1 118 ? 17.511 -1.861 -12.346 1.00 86.25 118 TYR A CA 1
ATOM 893 C C . TYR A 1 118 ? 17.279 -1.265 -13.741 1.00 86.25 118 TYR A C 1
ATOM 895 O O . TYR A 1 118 ? 17.076 -1.999 -14.707 1.00 86.25 118 TYR A O 1
ATOM 903 N N . LEU A 1 119 ? 17.341 0.060 -13.878 1.00 82.50 119 LEU A N 1
ATOM 904 C CA . LEU A 1 119 ? 17.214 0.783 -15.143 1.00 82.50 119 LEU A CA 1
ATOM 905 C C . LEU A 1 119 ? 18.441 1.688 -15.350 1.00 82.50 119 LEU A C 1
ATOM 907 O O . LEU A 1 119 ? 18.306 2.912 -15.342 1.00 82.50 119 LEU A O 1
ATOM 911 N N . PRO A 1 120 ? 19.638 1.125 -15.614 1.00 66.81 120 PRO A N 1
ATOM 912 C CA . PRO A 1 120 ? 20.882 1.895 -15.765 1.00 66.81 120 PRO A CA 1
ATOM 913 C C . PRO A 1 120 ? 20.838 2.934 -16.902 1.00 66.81 120 PRO A C 1
ATOM 915 O O . PRO A 1 120 ? 21.609 3.887 -16.927 1.00 66.81 120 PRO A O 1
ATOM 918 N N . MET A 1 121 ? 19.875 2.832 -17.824 1.00 62.56 121 MET A N 1
ATOM 919 C CA . MET A 1 121 ? 19.583 3.884 -18.809 1.00 62.56 121 MET A CA 1
ATOM 920 C C . MET A 1 121 ? 19.144 5.228 -18.190 1.00 62.56 121 MET A C 1
ATOM 922 O O . MET A 1 121 ? 19.186 6.250 -18.874 1.00 62.56 121 MET A O 1
ATOM 926 N N . LEU A 1 122 ? 18.756 5.242 -16.910 1.00 59.28 122 LEU A N 1
ATOM 927 C CA . LEU A 1 122 ? 18.425 6.441 -16.137 1.00 59.28 122 LEU A CA 1
ATOM 928 C C . LEU A 1 122 ? 19.660 7.155 -15.554 1.00 59.28 122 LEU A C 1
ATOM 930 O O . LEU A 1 122 ? 19.509 8.224 -14.970 1.00 59.28 122 LEU A O 1
ATOM 934 N N . GLU A 1 123 ? 20.885 6.646 -15.750 1.00 52.41 123 GLU A N 1
ATOM 935 C CA . GLU A 1 123 ? 22.123 7.310 -15.293 1.00 52.41 123 GLU A CA 1
ATOM 936 C C . GLU A 1 123 ? 22.391 8.672 -15.971 1.00 52.41 123 GLU A C 1
ATOM 938 O O . GLU A 1 123 ? 23.193 9.456 -15.469 1.00 52.41 123 GLU A O 1
ATOM 943 N N . ASN A 1 124 ? 21.696 8.993 -17.073 1.00 43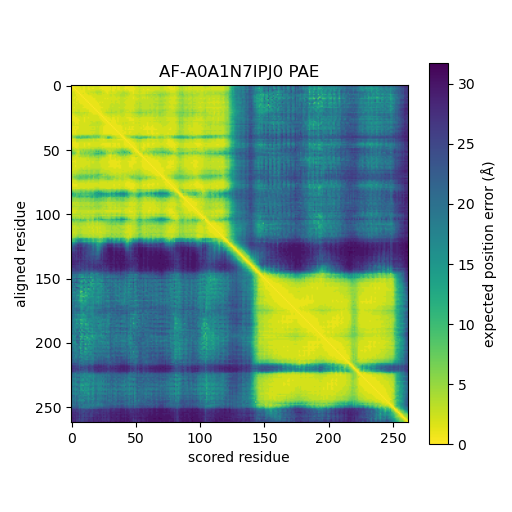.53 124 ASN A N 1
ATOM 944 C CA . ASN A 1 124 ? 21.895 10.225 -17.850 1.00 43.53 124 ASN A CA 1
ATOM 945 C C . ASN A 1 124 ? 20.824 11.310 -17.649 1.00 43.53 124 ASN A C 1
ATOM 947 O O . ASN A 1 124 ? 20.819 12.294 -18.394 1.00 43.53 124 ASN A O 1
ATOM 951 N N . THR A 1 125 ? 19.918 11.190 -16.675 1.00 40.25 125 THR A N 1
ATOM 952 C CA . THR A 1 125 ? 19.133 12.368 -16.278 1.00 40.25 125 THR A CA 1
ATOM 953 C C . THR A 1 125 ? 20.076 13.330 -15.555 1.00 40.25 125 THR A C 1
ATOM 955 O O . THR A 1 125 ? 20.650 12.920 -14.541 1.00 40.25 125 THR A O 1
ATOM 958 N N . PRO A 1 126 ? 20.272 14.573 -16.046 1.00 37.19 126 PRO A N 1
ATOM 959 C CA . PRO A 1 126 ? 21.006 15.576 -15.293 1.00 37.19 126 PRO A CA 1
ATOM 960 C C . PRO A 1 126 ? 20.387 15.634 -13.909 1.00 37.19 126 PRO A C 1
ATOM 962 O O . PRO A 1 126 ? 19.160 15.640 -13.801 1.00 37.19 126 PRO A O 1
ATOM 965 N N . ASP A 1 127 ? 21.243 15.629 -12.895 1.00 39.03 127 ASP A N 1
ATOM 966 C CA . ASP A 1 127 ? 20.889 15.896 -11.513 1.00 39.03 127 ASP A CA 1
ATOM 967 C C . ASP A 1 127 ? 19.873 17.045 -11.501 1.00 39.03 127 ASP A C 1
ATOM 969 O O . ASP A 1 127 ? 20.208 18.197 -11.802 1.00 39.03 127 ASP A O 1
ATOM 973 N N . ALA A 1 128 ? 18.595 16.708 -11.307 1.00 36.88 128 ALA A N 1
ATOM 974 C CA .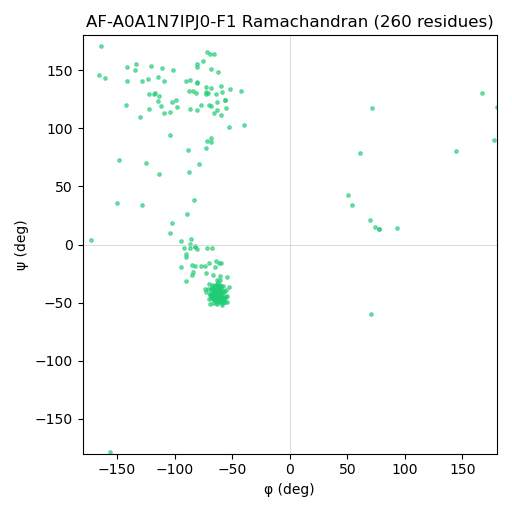 ALA A 1 128 ? 17.537 17.687 -11.189 1.00 36.88 128 ALA A CA 1
ATOM 975 C C . ALA A 1 128 ? 17.745 18.313 -9.818 1.00 36.88 128 ALA A C 1
ATOM 977 O O . ALA A 1 128 ? 17.180 17.886 -8.814 1.00 36.88 128 ALA A O 1
ATOM 978 N N . GLY A 1 129 ? 18.653 19.286 -9.796 1.00 33.66 129 GLY A N 1
ATOM 979 C CA . GLY A 1 129 ? 18.948 20.119 -8.656 1.00 33.66 129 GLY A CA 1
ATOM 980 C C . GLY A 1 129 ? 17.659 20.727 -8.130 1.00 33.66 129 GLY A C 1
ATOM 981 O O . GLY A 1 129 ? 17.149 21.702 -8.670 1.00 33.66 129 GLY A O 1
ATOM 982 N N . ALA A 1 130 ? 17.158 20.138 -7.054 1.00 32.62 130 ALA A N 1
ATOM 983 C CA . ALA A 1 130 ? 16.220 20.745 -6.123 1.00 32.6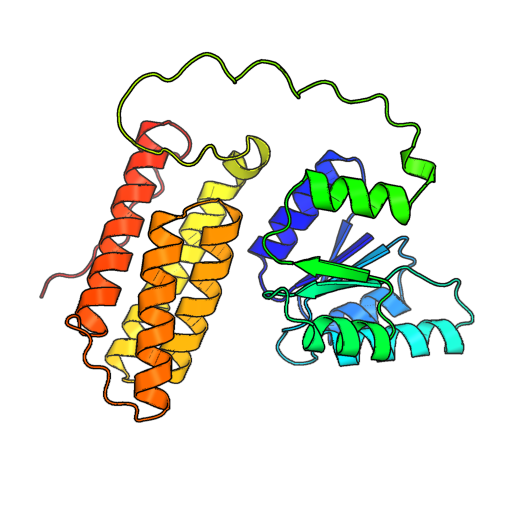2 130 ALA A CA 1
ATOM 984 C C . ALA A 1 130 ? 16.432 20.168 -4.713 1.00 32.62 130 ALA A C 1
ATOM 986 O O . ALA A 1 130 ? 15.496 19.995 -3.947 1.00 32.62 130 ALA A O 1
ATOM 987 N N . ALA A 1 131 ? 17.685 19.888 -4.352 1.00 31.98 131 ALA A N 1
ATOM 988 C CA . ALA A 1 131 ? 18.095 19.604 -2.982 1.00 31.98 131 ALA A CA 1
ATOM 989 C C . ALA A 1 131 ? 19.020 20.725 -2.485 1.00 31.98 131 ALA A C 1
ATOM 991 O O . ALA A 1 131 ? 20.193 20.491 -2.230 1.00 31.98 131 ALA A O 1
ATOM 992 N N . SER A 1 132 ? 18.524 21.968 -2.441 1.00 32.25 132 SER A N 1
ATOM 993 C CA . SER A 1 132 ? 19.083 23.071 -1.634 1.00 32.25 132 SER A CA 1
ATOM 994 C C . SER A 1 132 ? 18.285 24.357 -1.883 1.00 32.25 132 SER A C 1
ATOM 996 O O . SER A 1 132 ? 18.607 25.101 -2.804 1.00 32.25 132 SER A O 1
ATOM 998 N N . ALA A 1 133 ? 17.226 24.603 -1.097 1.00 28.52 133 ALA A N 1
ATOM 999 C CA . ALA A 1 133 ? 16.667 25.956 -0.890 1.00 28.52 133 ALA A CA 1
ATOM 1000 C C . ALA A 1 133 ? 15.564 26.074 0.190 1.00 28.52 133 ALA A C 1
ATOM 1002 O O . ALA A 1 133 ? 15.045 27.171 0.364 1.00 28.52 133 ALA A O 1
ATOM 1003 N N . VAL A 1 134 ? 15.192 25.026 0.940 1.00 27.02 134 VAL A N 1
ATOM 1004 C CA . VAL A 1 134 ? 14.141 25.153 1.984 1.00 27.02 134 VAL A CA 1
ATOM 1005 C C . VAL A 1 134 ? 14.594 24.618 3.349 1.00 27.02 134 VAL A C 1
ATOM 1007 O O . VAL A 1 134 ? 13.809 24.085 4.118 1.00 27.02 134 VAL A O 1
ATOM 1010 N N . GLN A 1 135 ? 15.882 24.771 3.678 1.00 29.50 135 GLN A N 1
ATOM 1011 C CA . GLN A 1 135 ? 16.417 24.476 5.021 1.00 29.50 135 GLN A CA 1
ATOM 1012 C C . GLN A 1 135 ? 16.656 25.744 5.861 1.00 29.50 135 GLN A C 1
ATOM 1014 O O . GLN A 1 135 ? 17.429 25.738 6.815 1.00 29.50 135 GLN A O 1
ATOM 1019 N N . ALA A 1 136 ? 16.034 26.861 5.497 1.00 25.44 136 ALA A N 1
ATOM 1020 C CA . ALA A 1 136 ? 16.223 28.121 6.200 1.00 25.44 136 ALA A CA 1
ATOM 1021 C C . ALA A 1 136 ? 14.947 28.947 6.136 1.00 25.44 136 ALA A C 1
ATOM 1023 O O . ALA A 1 136 ? 14.877 29.893 5.369 1.00 25.44 136 ALA A O 1
ATOM 1024 N N . LEU A 1 137 ? 13.940 28.529 6.895 1.00 25.88 137 LEU A N 1
ATOM 1025 C CA . LEU A 1 137 ? 12.791 29.290 7.389 1.00 25.88 137 LEU A CA 1
ATOM 1026 C C . LEU A 1 137 ? 11.995 28.259 8.192 1.00 25.88 137 LEU A C 1
ATOM 1028 O O . LEU A 1 137 ? 11.658 27.238 7.621 1.00 25.88 137 LEU A O 1
ATOM 1032 N N . PHE A 1 138 ? 11.823 28.484 9.493 1.00 26.47 138 PHE A N 1
ATOM 1033 C CA . PHE A 1 138 ? 10.815 27.948 10.430 1.00 26.47 138 PHE A CA 1
ATOM 1034 C C . PHE A 1 138 ? 11.477 27.750 11.797 1.00 26.47 138 PHE A C 1
ATOM 1036 O O . PHE A 1 138 ? 11.925 26.671 12.174 1.00 26.47 138 PHE A O 1
ATOM 1043 N N . ASN A 1 139 ? 11.576 28.878 12.501 1.00 24.59 139 ASN A N 1
ATOM 1044 C CA . ASN A 1 139 ? 11.733 28.920 13.945 1.00 24.59 139 ASN A CA 1
ATOM 1045 C C . ASN A 1 139 ? 10.354 28.725 14.599 1.00 24.59 139 ASN A C 1
ATOM 1047 O O . ASN A 1 139 ? 9.388 29.347 14.165 1.00 24.59 139 ASN A O 1
ATOM 1051 N N . GLU A 1 140 ? 10.381 27.940 15.675 1.00 29.06 140 GLU A N 1
ATOM 1052 C CA . GLU A 1 140 ? 9.460 27.839 16.819 1.00 29.06 140 GLU A CA 1
ATOM 1053 C C . GLU A 1 140 ? 8.055 27.216 16.635 1.00 29.06 140 GLU A C 1
ATOM 1055 O O . GLU A 1 140 ? 7.180 27.726 15.943 1.00 29.06 140 GLU A O 1
ATOM 1060 N N . ASP A 1 141 ? 7.899 26.105 17.372 1.00 34.16 141 ASP A N 1
ATOM 1061 C CA . ASP A 1 141 ? 6.701 25.504 17.969 1.00 34.16 141 ASP A CA 1
ATOM 1062 C C . ASP A 1 141 ? 5.545 25.059 17.063 1.00 34.16 141 ASP A C 1
ATOM 1064 O O . ASP A 1 141 ? 4.504 25.703 16.984 1.00 34.16 141 ASP A O 1
ATOM 1068 N N . ILE A 1 142 ? 5.745 23.887 16.442 1.00 33.25 142 ILE A N 1
ATOM 1069 C CA . ILE A 1 142 ? 4.852 22.711 16.267 1.00 33.25 142 ILE A CA 1
ATOM 1070 C C . ILE A 1 142 ? 5.545 21.835 15.197 1.00 33.25 142 ILE A C 1
ATOM 1072 O O . ILE A 1 142 ? 5.924 22.376 14.157 1.00 33.25 142 ILE A O 1
ATOM 1076 N N . PRO A 1 143 ? 5.750 20.512 15.375 1.00 36.41 143 PRO A N 1
ATOM 1077 C CA . PRO A 1 143 ? 6.288 19.681 14.303 1.00 36.41 143 PRO A CA 1
ATOM 1078 C C . PRO A 1 143 ? 5.215 19.509 13.221 1.00 36.41 143 PRO A C 1
ATOM 1080 O O . PRO A 1 143 ? 4.390 18.602 13.271 1.00 36.41 143 PRO A O 1
ATOM 1083 N N . VAL A 1 144 ? 5.193 20.432 12.261 1.00 42.50 144 VAL A N 1
ATOM 1084 C CA . VAL A 1 144 ? 4.383 20.317 11.050 1.00 42.50 144 VAL A CA 1
ATOM 1085 C C . VAL A 1 144 ? 5.036 19.250 10.165 1.00 42.50 144 VAL A C 1
ATOM 1087 O O . VAL A 1 144 ? 6.244 19.330 9.924 1.00 42.50 144 VAL A O 1
ATOM 1090 N N . PRO A 1 145 ? 4.288 18.254 9.668 1.00 49.50 145 PRO A N 1
ATOM 1091 C CA . PRO A 1 145 ? 4.810 17.343 8.664 1.00 49.50 145 PRO A CA 1
ATOM 1092 C C . PRO A 1 145 ? 5.114 18.158 7.404 1.00 49.50 145 PRO A C 1
ATOM 1094 O O . PRO A 1 145 ? 4.222 18.764 6.809 1.00 49.50 145 PRO A O 1
ATOM 1097 N N . VAL A 1 146 ? 6.392 18.222 7.025 1.00 54.59 146 VAL A N 1
ATOM 1098 C CA . VAL A 1 146 ? 6.813 18.777 5.737 1.00 54.59 146 VAL A CA 1
ATOM 1099 C C . VAL A 1 146 ? 6.307 17.812 4.668 1.00 54.59 146 VAL A C 1
ATOM 1101 O O . VAL A 1 146 ? 6.952 16.812 4.372 1.00 54.59 146 VAL A O 1
ATOM 1104 N N . LEU A 1 147 ? 5.107 18.074 4.152 1.00 63.12 147 LEU A N 1
ATOM 1105 C CA . LEU A 1 147 ? 4.554 17.348 3.015 1.00 63.12 147 LEU A CA 1
ATOM 1106 C C . LEU A 1 147 ? 5.427 17.621 1.791 1.00 63.12 147 LEU A C 1
ATOM 1108 O O . LEU A 1 147 ? 5.708 18.778 1.466 1.00 63.12 147 LEU A O 1
ATOM 1112 N N . GLU A 1 148 ? 5.846 16.562 1.102 1.00 64.62 148 GLU A N 1
ATOM 1113 C CA . GLU A 1 148 ? 6.527 16.709 -0.181 1.00 64.62 148 GLU A CA 1
ATOM 1114 C C . GLU A 1 148 ? 5.594 17.444 -1.167 1.00 64.62 148 GLU A C 1
ATOM 1116 O O . GLU A 1 148 ? 4.400 17.131 -1.216 1.00 64.62 148 GLU A O 1
ATOM 1121 N N . PRO A 1 149 ? 6.084 18.418 -1.964 1.00 65.56 149 PRO A N 1
ATOM 1122 C CA . PRO A 1 149 ? 5.237 19.226 -2.852 1.00 65.56 149 PRO A CA 1
ATOM 1123 C C . PRO A 1 149 ? 4.364 18.409 -3.817 1.00 65.56 149 PRO A C 1
ATOM 1125 O O . PRO A 1 149 ? 3.289 18.854 -4.210 1.00 65.56 149 PRO A O 1
ATOM 1128 N N . GLU A 1 150 ? 4.825 17.214 -4.174 1.00 62.12 150 GLU A N 1
ATOM 1129 C CA . GLU A 1 150 ? 4.163 16.252 -5.062 1.00 62.12 150 GLU A CA 1
ATOM 1130 C C . GLU A 1 150 ? 2.955 15.566 -4.400 1.00 62.12 150 GLU A C 1
ATOM 1132 O O . GLU A 1 150 ? 2.016 15.172 -5.081 1.00 62.12 150 GLU A O 1
ATOM 1137 N N . LEU A 1 151 ? 2.913 15.495 -3.065 1.00 70.50 151 LEU A N 1
ATOM 1138 C CA . LEU A 1 151 ? 1.795 14.909 -2.319 1.00 70.50 151 LEU A CA 1
ATOM 1139 C C . LEU A 1 151 ? 0.656 15.910 -2.076 1.00 70.50 151 LEU A C 1
ATOM 1141 O O . LEU A 1 151 ? -0.473 15.505 -1.797 1.00 70.50 151 LEU A O 1
ATOM 1145 N N . LEU A 1 152 ? 0.911 17.218 -2.210 1.00 75.06 152 LEU A N 1
ATOM 1146 C CA . LEU A 1 152 ? -0.096 18.264 -1.985 1.00 75.06 152 LEU A CA 1
ATOM 1147 C C . LEU A 1 152 ? -1.361 18.098 -2.849 1.00 75.06 152 LEU A C 1
ATOM 1149 O O . LEU A 1 152 ? -2.458 18.180 -2.292 1.00 75.06 152 LEU A O 1
ATOM 1153 N N . PRO A 1 153 ? -1.277 17.813 -4.166 1.00 74.38 153 PRO A N 1
ATOM 1154 C CA . PRO A 1 153 ? -2.462 17.591 -4.998 1.00 74.38 153 PRO A CA 1
ATOM 1155 C C . PRO A 1 153 ? -3.270 16.350 -4.598 1.00 74.38 153 PRO A C 1
ATOM 1157 O O . PRO A 1 153 ? -4.439 16.238 -4.965 1.00 74.38 153 PRO A O 1
ATOM 1160 N N . LEU A 1 154 ? -2.660 15.419 -3.858 1.00 77.88 154 LEU A N 1
ATOM 1161 C CA . LEU A 1 154 ? -3.270 14.156 -3.444 1.00 77.88 154 LEU A CA 1
ATOM 1162 C C . LEU A 1 154 ? -3.994 14.259 -2.098 1.00 77.88 154 LEU A C 1
ATOM 1164 O O . LEU A 1 154 ? -4.769 13.363 -1.762 1.00 77.88 154 LEU A O 1
ATOM 1168 N N . LEU A 1 155 ? -3.814 15.358 -1.356 1.00 81.69 155 LEU A N 1
ATOM 1169 C CA . LEU A 1 155 ? -4.462 15.577 -0.061 1.00 81.69 155 LEU A CA 1
ATOM 1170 C C . LEU A 1 155 ? -5.994 15.444 -0.096 1.00 81.69 155 LEU A C 1
ATOM 1172 O O . LEU A 1 155 ? -6.522 14.767 0.784 1.00 81.69 155 LEU A O 1
ATOM 1176 N N . PRO A 1 156 ? -6.736 15.996 -1.079 1.00 81.19 156 PRO A N 1
ATOM 1177 C CA . PRO A 1 156 ? -8.185 15.799 -1.134 1.00 81.19 156 PRO A CA 1
ATOM 1178 C C . PRO A 1 156 ? -8.573 14.320 -1.260 1.00 81.19 156 PRO A C 1
ATOM 1180 O O . PRO A 1 156 ? -9.519 13.865 -0.623 1.00 81.19 156 PRO A O 1
ATOM 1183 N N . SER A 1 157 ? -7.814 13.550 -2.050 1.00 79.12 157 SER A N 1
ATOM 1184 C CA . SER A 1 157 ? -8.035 12.108 -2.190 1.00 79.12 157 SER A CA 1
ATOM 1185 C C . SER A 1 157 ? -7.737 11.384 -0.880 1.00 79.12 157 SER A C 1
ATOM 1187 O O . SER A 1 157 ? -8.549 10.578 -0.433 1.00 79.12 157 SER A O 1
ATOM 1189 N N . PHE A 1 158 ? -6.621 11.710 -0.223 1.00 84.81 158 PHE A N 1
ATOM 1190 C CA . PHE A 1 158 ? -6.276 11.167 1.090 1.00 84.81 158 PHE A CA 1
ATOM 1191 C C . PHE A 1 158 ? -7.398 11.390 2.111 1.00 84.81 158 PHE A C 1
ATOM 1193 O O . PHE A 1 158 ? -7.837 10.437 2.747 1.00 84.81 158 PHE A O 1
ATOM 1200 N N . PHE A 1 159 ? -7.915 12.616 2.225 1.00 86.44 159 PHE A N 1
ATOM 1201 C CA . PHE A 1 159 ? -8.983 12.922 3.176 1.00 86.44 159 PHE A CA 1
ATOM 1202 C C . PHE A 1 159 ? -10.300 12.217 2.841 1.00 86.44 159 PHE A C 1
ATOM 1204 O O . PHE A 1 159 ? -10.978 11.762 3.756 1.00 86.44 159 PHE A O 1
ATOM 1211 N N . ALA A 1 160 ? -10.635 12.046 1.559 1.00 84.31 160 ALA A N 1
ATOM 1212 C CA . ALA A 1 160 ? -11.803 11.264 1.157 1.00 84.31 160 ALA A CA 1
ATOM 1213 C C . ALA A 1 160 ? -11.677 9.775 1.540 1.00 84.31 160 ALA A C 1
ATOM 1215 O O . ALA A 1 160 ? -12.651 9.166 1.986 1.00 84.31 160 ALA A O 1
ATOM 1216 N N . HIS A 1 161 ? -10.482 9.187 1.400 1.00 83.94 161 HIS A N 1
ATOM 1217 C CA . HIS A 1 161 ? -10.222 7.816 1.852 1.00 83.94 161 HIS A CA 1
ATOM 1218 C C . HIS A 1 161 ? -10.285 7.719 3.375 1.00 83.94 161 HIS A C 1
ATOM 1220 O O . HIS A 1 161 ? -10.954 6.833 3.900 1.00 83.94 161 HIS A O 1
ATOM 1226 N N . LEU A 1 162 ? -9.672 8.671 4.075 1.00 87.94 162 LEU A N 1
ATOM 1227 C CA . LEU A 1 162 ? -9.657 8.717 5.531 1.00 87.94 162 LEU A CA 1
ATOM 1228 C C . LEU A 1 162 ? -11.065 8.894 6.124 1.00 87.94 162 LEU A C 1
ATOM 1230 O O . LEU A 1 162 ? -11.371 8.317 7.166 1.00 87.94 162 LEU A O 1
ATOM 1234 N N . ASP A 1 163 ? -11.958 9.630 5.457 1.00 89.31 163 ASP A N 1
ATOM 1235 C CA . ASP A 1 163 ? -13.370 9.731 5.852 1.00 89.31 163 ASP A CA 1
ATOM 1236 C C . ASP A 1 163 ? -14.091 8.377 5.735 1.00 89.31 163 ASP A C 1
ATOM 1238 O O . ASP A 1 163 ? -14.864 7.998 6.614 1.00 89.31 163 ASP A O 1
ATOM 1242 N N . ASN A 1 164 ? -13.817 7.616 4.672 1.00 88.06 164 ASN A N 1
ATOM 1243 C CA . ASN A 1 164 ? -14.375 6.274 4.505 1.00 88.06 164 ASN A CA 1
ATOM 1244 C C . ASN A 1 164 ? -13.809 5.295 5.547 1.00 88.06 164 ASN A C 1
ATOM 1246 O O . ASN A 1 164 ? -14.556 4.539 6.162 1.00 88.06 164 ASN A O 1
ATOM 1250 N N . GLU A 1 165 ? -12.500 5.332 5.789 1.00 90.44 165 GLU A N 1
ATOM 1251 C CA . GLU A 1 165 ? -11.836 4.494 6.792 1.00 90.44 165 GLU A CA 1
ATOM 1252 C C . GLU A 1 165 ? -12.341 4.801 8.204 1.00 90.44 165 GLU A C 1
ATOM 1254 O O . GLU A 1 165 ? -12.688 3.889 8.948 1.00 90.44 165 GLU A O 1
ATOM 1259 N N . THR A 1 166 ? -12.462 6.077 8.574 1.00 92.94 166 THR A N 1
ATOM 1260 C CA . THR A 1 166 ? -12.997 6.465 9.887 1.00 92.94 166 THR A CA 1
ATOM 1261 C C . THR A 1 166 ? -14.459 6.057 10.062 1.00 92.94 166 THR A C 1
ATOM 1263 O O . THR A 1 166 ? -14.819 5.589 11.141 1.00 92.94 166 THR A O 1
ATOM 1266 N N . ALA A 1 167 ? -15.286 6.138 9.015 1.00 92.88 167 ALA A N 1
ATOM 1267 C CA . ALA A 1 167 ? -16.651 5.611 9.048 1.00 92.88 167 ALA A CA 1
ATOM 1268 C C . ALA A 1 167 ? -16.679 4.084 9.250 1.00 92.88 167 ALA A C 1
ATOM 1270 O O . ALA A 1 167 ? -17.458 3.586 10.064 1.00 92.88 167 ALA A O 1
ATOM 1271 N N . GLN A 1 168 ? -15.797 3.345 8.570 1.00 92.62 168 GLN A N 1
ATOM 1272 C CA . GLN A 1 168 ? -15.673 1.894 8.735 1.00 92.62 168 GLN A CA 1
ATOM 1273 C C . GLN A 1 168 ? -15.167 1.499 10.128 1.00 92.62 168 GLN A C 1
ATOM 1275 O O . GLN A 1 168 ? -15.626 0.498 10.670 1.00 92.62 168 GLN A O 1
ATOM 1280 N N . LEU A 1 169 ? -14.263 2.280 10.733 1.00 94.19 169 LEU A N 1
ATOM 1281 C CA . LEU A 1 169 ? -13.821 2.059 12.115 1.00 94.19 169 LEU A CA 1
ATOM 1282 C C . LEU A 1 169 ? -14.977 2.215 13.110 1.00 94.19 169 LEU A C 1
ATOM 1284 O O . LEU A 1 169 ? -15.114 1.392 14.013 1.00 94.19 169 LEU A O 1
ATOM 1288 N N . VAL A 1 170 ? -15.818 3.240 12.933 1.00 95.00 170 VAL A N 1
ATOM 1289 C CA . VAL A 1 170 ? -17.022 3.445 13.758 1.00 95.00 170 VAL A CA 1
ATOM 1290 C C . VAL A 1 170 ? -17.981 2.268 13.606 1.00 95.00 170 VAL A C 1
ATOM 1292 O O . VAL A 1 170 ? -18.389 1.682 14.605 1.00 95.00 170 VAL A O 1
ATOM 1295 N N . GLU A 1 171 ? -18.285 1.866 12.373 1.00 94.88 171 GLU A N 1
ATOM 1296 C CA . GLU A 1 171 ? -19.194 0.748 12.104 1.00 94.88 171 GLU A CA 1
ATOM 1297 C C . GLU A 1 171 ? -18.670 -0.587 12.664 1.00 94.88 171 GLU A C 1
ATOM 1299 O O . GLU A 1 171 ? -19.437 -1.370 13.229 1.00 94.88 171 GLU A O 1
ATOM 1304 N N . ALA A 1 172 ? -17.368 -0.855 12.523 1.00 94.00 172 ALA A N 1
ATOM 1305 C CA . ALA A 1 172 ? -16.740 -2.060 13.056 1.00 94.00 172 ALA A CA 1
ATOM 1306 C C . ALA A 1 172 ? -16.855 -2.117 14.584 1.00 94.00 172 ALA A C 1
ATOM 1308 O O . ALA A 1 172 ? -17.192 -3.164 15.138 1.00 94.00 172 ALA A O 1
ATOM 1309 N N . LEU A 1 173 ? -16.644 -0.986 15.260 1.00 92.88 173 LEU A N 1
ATOM 1310 C CA . LEU A 1 173 ? -16.775 -0.885 16.708 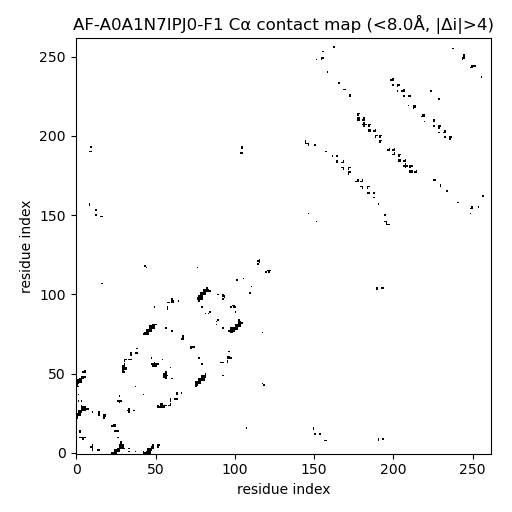1.00 92.88 173 LEU A CA 1
ATOM 1311 C C . LEU A 1 173 ? -18.232 -1.072 17.168 1.00 92.88 173 LEU A C 1
ATOM 1313 O O . LEU A 1 173 ? -18.483 -1.860 18.075 1.00 92.88 173 LEU A O 1
ATOM 1317 N N . GLU A 1 174 ? -19.204 -0.439 16.501 1.00 93.62 174 GLU A N 1
ATOM 1318 C CA . GLU A 1 174 ? -20.641 -0.601 16.796 1.00 93.62 174 GLU A CA 1
ATOM 1319 C C . GLU A 1 174 ? -21.118 -2.055 16.652 1.00 93.62 174 GLU A C 1
ATOM 1321 O O . GLU A 1 174 ? -21.979 -2.522 17.402 1.00 93.62 174 GLU A O 1
ATOM 1326 N N . LYS A 1 175 ? -20.558 -2.785 15.682 1.00 94.75 175 LYS A N 1
ATOM 1327 C CA . LYS A 1 175 ? -20.863 -4.201 15.430 1.00 94.75 175 LYS A CA 1
ATOM 1328 C C . LYS A 1 175 ? -20.019 -5.169 16.256 1.00 94.75 175 LYS A C 1
ATOM 1330 O O . LYS A 1 175 ? -20.239 -6.377 16.158 1.00 94.75 175 LYS A O 1
ATOM 1335 N N . ASN A 1 176 ? -19.081 -4.661 17.054 1.00 90.81 176 ASN A N 1
ATOM 1336 C CA . ASN A 1 176 ? -18.085 -5.449 17.773 1.00 90.81 176 ASN A CA 1
ATOM 1337 C C . ASN A 1 176 ? -17.272 -6.387 16.848 1.00 90.81 176 ASN A C 1
ATOM 1339 O O . ASN A 1 176 ? -16.906 -7.501 17.229 1.00 90.81 176 ASN A O 1
ATOM 1343 N N . ASP A 1 177 ? -17.019 -5.954 15.607 1.00 93.81 177 ASP A N 1
ATOM 1344 C CA . ASP A 1 177 ? -16.205 -6.664 14.615 1.00 93.81 177 ASP A CA 1
ATOM 1345 C C . ASP A 1 177 ? -14.732 -6.261 14.765 1.00 93.81 177 ASP A C 1
ATOM 1347 O O . ASP A 1 177 ? -14.199 -5.402 14.059 1.00 93.81 177 ASP A O 1
ATOM 1351 N N . ILE A 1 178 ? -14.069 -6.893 15.734 1.00 91.12 178 ILE A N 1
ATOM 1352 C CA . ILE A 1 178 ? -12.681 -6.589 16.104 1.00 91.12 178 ILE A CA 1
ATOM 1353 C C . ILE A 1 178 ? -11.703 -6.857 14.949 1.00 91.12 178 ILE A C 1
ATOM 1355 O O . ILE A 1 178 ? -10.716 -6.140 14.794 1.00 91.12 178 ILE A O 1
ATOM 1359 N N . LEU A 1 179 ? -11.985 -7.852 14.101 1.00 87.62 179 LEU A N 1
ATOM 1360 C CA . LEU A 1 179 ? -11.140 -8.161 12.947 1.00 87.62 179 LEU A CA 1
ATOM 1361 C C . LEU A 1 179 ? -11.226 -7.055 11.889 1.00 87.62 179 LEU A C 1
ATOM 1363 O O . LEU A 1 179 ? -10.201 -6.638 11.344 1.00 87.62 179 LEU A O 1
ATOM 1367 N N . ALA A 1 180 ? -12.435 -6.562 11.602 1.00 89.00 180 ALA A N 1
ATOM 1368 C CA . ALA A 1 180 ? -12.608 -5.418 10.716 1.00 89.00 180 ALA A CA 1
ATOM 1369 C C . ALA A 1 180 ? -11.934 -4.164 11.289 1.00 89.00 180 ALA A C 1
ATOM 1371 O O . ALA A 1 180 ? -11.263 -3.452 10.541 1.00 89.00 180 ALA A O 1
ATOM 1372 N N . LEU A 1 181 ? -12.046 -3.937 12.600 1.00 90.88 181 LEU A N 1
ATOM 1373 C CA . LEU A 1 181 ? -11.414 -2.811 13.286 1.00 90.88 181 LEU A CA 1
ATOM 1374 C C . LEU A 1 181 ? -9.880 -2.846 13.157 1.00 90.88 181 LEU A C 1
ATOM 1376 O O . LEU A 1 181 ? -9.282 -1.849 12.756 1.00 90.88 181 LEU A O 1
ATOM 1380 N N . GLU A 1 182 ? -9.254 -3.999 13.427 1.00 88.06 182 GLU A N 1
ATOM 1381 C CA . GLU A 1 182 ? -7.807 -4.221 13.260 1.00 88.06 182 GLU A CA 1
ATOM 1382 C C . GLU A 1 182 ? -7.371 -3.934 11.814 1.00 88.06 182 GLU A C 1
ATOM 1384 O O . GLU A 1 182 ? -6.436 -3.165 11.577 1.00 88.06 182 GLU A O 1
ATOM 1389 N N . ARG A 1 183 ? -8.088 -4.498 10.836 1.00 87.69 183 ARG A N 1
ATOM 1390 C CA . ARG A 1 183 ? -7.762 -4.367 9.410 1.00 87.69 183 ARG A CA 1
ATOM 1391 C C . ARG A 1 183 ? -7.868 -2.926 8.909 1.00 87.69 183 ARG A C 1
ATOM 1393 O O . ARG A 1 183 ? -6.965 -2.452 8.224 1.00 87.69 183 ARG A O 1
ATOM 1400 N N . VAL A 1 184 ? -8.957 -2.228 9.234 1.00 89.50 184 VAL A N 1
ATOM 1401 C CA . VAL A 1 184 ? -9.169 -0.843 8.782 1.00 89.50 184 VAL A CA 1
ATOM 1402 C C . VAL A 1 184 ? -8.173 0.096 9.466 1.00 89.50 184 VAL A C 1
ATOM 1404 O O . VAL A 1 184 ? -7.623 0.978 8.810 1.00 89.50 184 VAL A O 1
ATOM 1407 N N . ALA A 1 185 ? -7.858 -0.124 10.749 1.00 87.25 185 ALA A N 1
ATOM 1408 C CA . ALA A 1 185 ? -6.839 0.657 11.450 1.00 87.25 185 ALA A CA 1
ATOM 1409 C C . ALA A 1 185 ? -5.451 0.465 10.819 1.00 87.25 185 ALA A C 1
ATOM 1411 O O . ALA A 1 185 ? -4.722 1.440 10.626 1.00 87.25 185 ALA A O 1
ATOM 1412 N N . HIS A 1 186 ? -5.108 -0.771 10.439 1.00 85.31 186 HIS A N 1
ATOM 1413 C CA . HIS A 1 186 ? -3.875 -1.075 9.715 1.00 85.31 186 HIS A CA 1
ATOM 1414 C C . HIS A 1 186 ? -3.792 -0.333 8.372 1.00 85.31 186 HIS A C 1
ATOM 1416 O O . HIS A 1 186 ? -2.768 0.287 8.073 1.00 85.31 186 HIS A O 1
ATOM 1422 N N . GLN A 1 187 ? -4.872 -0.356 7.586 1.00 80.88 187 GLN A N 1
ATOM 1423 C CA . GLN A 1 187 ?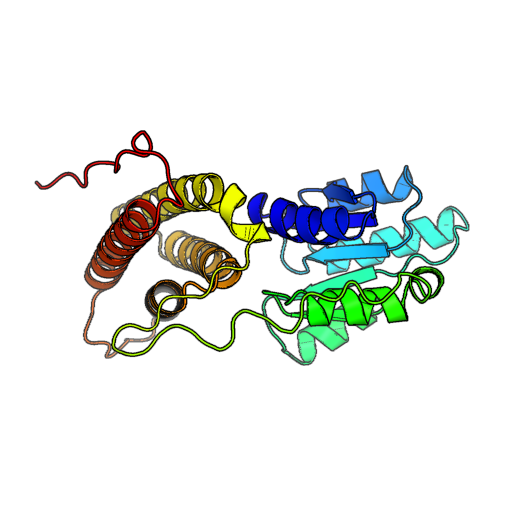 -4.946 0.314 6.286 1.00 80.88 187 GLN A CA 1
ATOM 1424 C C . GLN A 1 187 ? -4.816 1.840 6.420 1.00 80.88 187 GLN A C 1
ATOM 1426 O O . GLN A 1 187 ? -3.931 2.441 5.805 1.00 80.88 187 GLN A O 1
ATOM 1431 N N . ALA A 1 188 ? -5.613 2.451 7.300 1.00 84.19 188 ALA A N 1
ATOM 1432 C CA . ALA A 1 188 ? -5.581 3.890 7.553 1.00 84.19 188 ALA A CA 1
ATOM 1433 C C . ALA A 1 188 ? -4.202 4.354 8.047 1.00 84.19 188 ALA A C 1
ATOM 1435 O O . ALA A 1 188 ? -3.707 5.414 7.658 1.00 84.19 188 ALA A O 1
ATOM 1436 N N . LYS A 1 189 ? -3.534 3.539 8.878 1.00 84.00 189 LYS A N 1
ATOM 1437 C CA . LYS A 1 189 ? -2.167 3.803 9.351 1.00 84.00 189 LYS A CA 1
ATOM 1438 C C . LYS A 1 189 ? -1.184 3.850 8.182 1.00 84.00 189 LYS A C 1
ATOM 1440 O O . LYS A 1 189 ? -0.352 4.755 8.136 1.00 84.00 189 LYS A O 1
ATOM 1445 N N . GLY A 1 190 ? -1.275 2.902 7.247 1.00 68.62 190 GLY A N 1
ATOM 1446 C CA . GLY A 1 190 ? -0.448 2.876 6.036 1.00 68.62 190 GLY A CA 1
ATOM 1447 C C . GLY A 1 190 ? -0.637 4.128 5.176 1.00 68.62 190 GLY A C 1
ATOM 1448 O O . GLY A 1 190 ? 0.341 4.761 4.776 1.00 68.62 190 GLY A O 1
ATOM 1449 N N . ASN A 1 191 ? -1.886 4.554 4.990 1.00 77.62 191 ASN A N 1
ATOM 1450 C CA . ASN A 1 191 ? -2.213 5.774 4.253 1.00 77.62 191 ASN A CA 1
ATOM 1451 C C . ASN A 1 191 ? -1.690 7.037 4.958 1.00 77.62 191 ASN A C 1
ATOM 1453 O O . ASN A 1 191 ? -1.098 7.904 4.319 1.00 77.62 191 ASN A O 1
ATOM 1457 N N . ALA A 1 192 ? -1.834 7.140 6.282 1.00 77.75 192 ALA A N 1
ATOM 1458 C CA . ALA A 1 192 ? -1.304 8.264 7.058 1.00 77.75 192 ALA A CA 1
ATOM 1459 C C . ALA A 1 192 ? 0.236 8.334 7.023 1.00 77.75 192 ALA A C 1
ATOM 1461 O O . ALA A 1 192 ? 0.811 9.425 6.976 1.00 77.75 192 ALA A O 1
ATOM 1462 N N . MET A 1 193 ? 0.910 7.178 6.998 1.00 72.88 193 MET A N 1
ATOM 1463 C CA . MET A 1 193 ? 2.367 7.083 6.859 1.00 72.88 193 MET A CA 1
ATOM 1464 C C . MET A 1 193 ? 2.864 7.652 5.525 1.00 72.88 193 MET A C 1
ATOM 1466 O O . MET A 1 193 ? 3.904 8.308 5.503 1.00 72.88 193 MET A O 1
ATOM 1470 N N . LEU A 1 194 ? 2.119 7.443 4.438 1.00 67.44 194 LEU A N 1
ATOM 1471 C CA . LEU A 1 194 ? 2.464 7.914 3.093 1.00 67.44 194 LEU A CA 1
ATOM 1472 C C . LEU A 1 194 ? 2.587 9.441 3.009 1.00 67.44 194 LEU A C 1
ATOM 1474 O O . LEU A 1 194 ? 3.444 9.960 2.304 1.00 67.44 194 LEU A O 1
ATOM 1478 N N . PHE A 1 195 ? 1.761 10.149 3.777 1.00 74.94 195 PHE A N 1
ATOM 1479 C CA . PHE A 1 195 ? 1.751 11.611 3.862 1.00 74.94 195 PHE A CA 1
ATOM 1480 C C . PHE A 1 195 ? 2.603 12.152 5.022 1.00 74.94 195 PHE A C 1
ATOM 1482 O O . PHE A 1 195 ? 2.639 13.358 5.262 1.00 74.94 195 PHE A O 1
ATOM 1489 N N . GLY A 1 196 ? 3.293 11.274 5.760 1.00 71.81 196 GLY A N 1
ATOM 1490 C CA . GLY A 1 196 ? 4.139 11.660 6.890 1.00 71.81 196 GLY A CA 1
ATOM 1491 C C . GLY A 1 196 ? 3.364 12.160 8.113 1.00 71.81 196 GLY A C 1
ATOM 1492 O O . GLY A 1 196 ? 3.932 12.855 8.956 1.00 71.81 196 GLY A O 1
ATOM 1493 N N . PHE A 1 197 ? 2.078 11.821 8.245 1.00 81.88 197 PHE A N 1
ATOM 1494 C CA . PHE A 1 197 ? 1.228 12.255 9.356 1.00 81.88 197 PHE A CA 1
ATOM 1495 C C . PHE A 1 197 ? 1.488 11.438 10.625 1.00 81.88 197 PHE A C 1
ATOM 1497 O O . PHE A 1 197 ? 0.654 10.655 11.073 1.00 81.88 197 PHE A O 1
ATOM 1504 N N . GLN A 1 198 ? 2.668 11.634 11.216 1.00 77.19 198 GLN A N 1
ATOM 1505 C CA . GLN A 1 198 ? 3.191 10.801 12.299 1.00 77.19 198 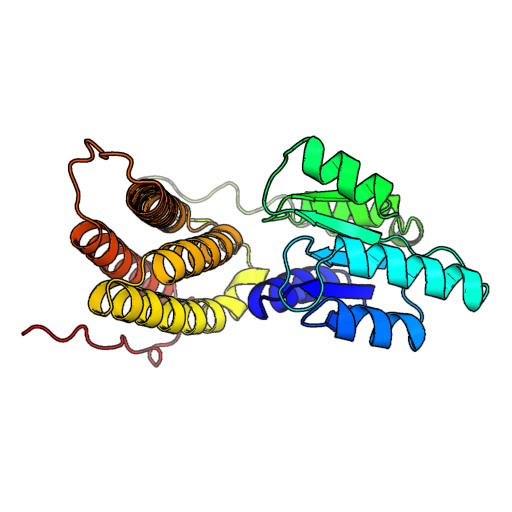GLN A CA 1
ATOM 1506 C C . GLN A 1 198 ? 2.265 10.723 13.523 1.00 77.19 198 GLN A C 1
ATOM 1508 O O . GLN A 1 198 ? 2.075 9.639 14.066 1.00 77.19 198 GLN A O 1
ATOM 1513 N N . ALA A 1 199 ? 1.641 11.837 13.918 1.00 76.81 199 ALA A N 1
ATOM 1514 C CA . ALA A 1 199 ? 0.698 11.853 15.037 1.00 76.81 199 ALA A CA 1
ATOM 1515 C C . ALA A 1 199 ? -0.495 10.910 14.791 1.00 76.81 199 ALA A C 1
ATOM 1517 O O . ALA A 1 199 ? -0.809 10.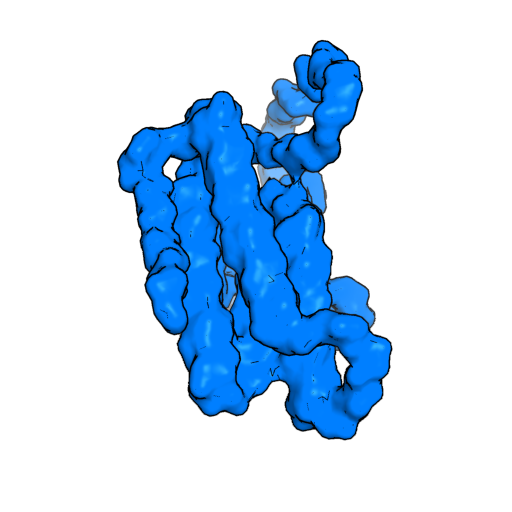067 15.629 1.00 76.81 199 ALA A O 1
ATOM 1518 N N . LEU A 1 200 ? -1.096 10.980 13.599 1.00 84.94 200 LEU A N 1
ATOM 1519 C CA . LEU A 1 200 ? -2.193 10.101 13.196 1.00 84.94 200 LEU A CA 1
ATOM 1520 C C . LEU A 1 200 ? -1.743 8.633 13.103 1.00 84.94 200 LEU A C 1
ATOM 1522 O O . LEU A 1 200 ? -2.453 7.740 13.564 1.00 84.94 200 LEU A O 1
ATOM 1526 N N . VAL A 1 201 ? -0.545 8.382 12.568 1.00 79.06 201 VAL A N 1
ATOM 1527 C CA . VAL A 1 201 ? 0.062 7.041 12.497 1.00 79.06 201 VAL A CA 1
ATOM 1528 C C . VAL A 1 201 ? 0.206 6.412 13.881 1.00 79.06 201 VAL A C 1
ATOM 1530 O O . VAL A 1 201 ? -0.106 5.233 14.055 1.00 79.06 201 VAL A O 1
ATOM 1533 N N . ASP A 1 202 ? 0.681 7.172 14.866 1.00 76.94 202 ASP A N 1
ATOM 1534 C CA . ASP A 1 202 ? 0.912 6.659 16.215 1.00 76.94 202 ASP A CA 1
ATOM 1535 C C . ASP A 1 202 ? -0.407 6.325 16.926 1.00 76.94 202 ASP A C 1
ATOM 1537 O O . ASP A 1 202 ? -0.505 5.280 17.575 1.00 76.94 202 ASP A O 1
ATOM 1541 N N . ILE A 1 203 ? -1.447 7.143 16.732 1.00 84.75 203 ILE A N 1
ATOM 1542 C CA . ILE A 1 203 ? -2.782 6.877 17.285 1.00 84.75 203 ILE A CA 1
ATOM 1543 C C . ILE A 1 203 ? -3.409 5.642 16.615 1.00 84.75 203 ILE A C 1
ATOM 1545 O O . ILE A 1 203 ? -3.928 4.764 17.310 1.00 84.75 203 ILE A O 1
ATOM 1549 N N . LEU A 1 204 ? -3.323 5.525 15.285 1.00 87.56 204 LEU A N 1
ATOM 1550 C CA . LEU A 1 204 ? -3.859 4.377 14.540 1.00 87.56 204 LEU A CA 1
ATOM 1551 C C . LEU A 1 204 ? -3.144 3.070 14.895 1.00 87.56 204 LEU A C 1
ATOM 1553 O O . LEU A 1 204 ? -3.804 2.049 15.087 1.00 87.56 204 LEU A O 1
ATOM 1557 N N . ARG A 1 205 ? -1.817 3.104 15.074 1.00 85.06 205 ARG A N 1
ATOM 1558 C CA . ARG A 1 205 ? -1.046 1.960 15.591 1.00 85.06 205 ARG A CA 1
ATOM 1559 C C . ARG A 1 205 ? -1.545 1.537 16.973 1.00 85.06 205 ARG A C 1
ATOM 1561 O O . ARG A 1 205 ? -1.636 0.345 17.256 1.00 85.06 205 ARG A O 1
ATOM 1568 N N . GLY A 1 206 ? -1.869 2.505 17.829 1.00 85.44 206 GLY A N 1
ATOM 1569 C CA . GLY A 1 206 ? -2.443 2.245 19.145 1.00 85.44 206 GLY A CA 1
ATOM 1570 C C . GLY A 1 206 ? -3.802 1.544 19.078 1.00 85.44 206 GLY A C 1
ATOM 1571 O O . GLY A 1 206 ? -4.060 0.668 19.902 1.00 85.44 206 GLY A O 1
ATOM 1572 N N . LEU A 1 207 ? -4.668 1.905 18.126 1.00 91.06 207 LEU A N 1
ATOM 1573 C CA . LEU A 1 207 ? -5.956 1.230 17.926 1.00 91.06 207 LEU A CA 1
ATOM 1574 C C . LEU A 1 207 ? -5.773 -0.188 17.370 1.00 91.06 207 LEU A C 1
ATOM 1576 O O . LEU A 1 207 ? -6.356 -1.126 17.900 1.00 91.06 207 LEU A O 1
ATOM 1580 N N . GLU A 1 208 ? -4.939 -0.347 16.343 1.00 88.56 208 GLU A N 1
ATOM 1581 C CA . GLU A 1 208 ? -4.628 -1.643 15.727 1.00 88.56 208 GLU A CA 1
ATOM 1582 C C . GLU A 1 208 ? -4.080 -2.642 16.755 1.00 88.56 208 GLU A C 1
ATOM 1584 O O . GLU A 1 208 ? -4.550 -3.775 16.836 1.00 88.56 208 GLU A O 1
ATOM 1589 N N . PHE A 1 209 ? -3.121 -2.213 17.583 1.00 85.19 209 PHE A N 1
ATOM 1590 C CA . PHE A 1 209 ? -2.557 -3.052 18.639 1.00 85.19 209 PHE A CA 1
ATOM 1591 C C . PHE A 1 209 ? -3.611 -3.455 19.676 1.00 85.19 209 PHE A C 1
ATOM 1593 O O . PHE A 1 209 ? -3.661 -4.616 20.081 1.00 85.19 209 PHE A O 1
ATOM 1600 N N . ALA A 1 210 ? -4.471 -2.512 20.076 1.00 86.62 210 ALA A N 1
ATOM 1601 C CA . ALA A 1 210 ? -5.533 -2.778 21.037 1.00 86.62 210 ALA A CA 1
ATOM 1602 C C . ALA A 1 210 ? -6.556 -3.791 20.491 1.00 86.62 210 ALA A C 1
ATOM 1604 O O . ALA A 1 210 ? -6.870 -4.771 21.164 1.00 86.62 210 ALA A O 1
ATOM 1605 N N . ALA A 1 211 ? -7.004 -3.604 19.246 1.00 88.06 211 ALA A N 1
ATOM 1606 C CA . ALA A 1 211 ? -7.925 -4.519 18.574 1.00 88.06 211 ALA A CA 1
ATOM 1607 C C . ALA A 1 211 ? -7.323 -5.926 18.439 1.00 88.06 211 ALA A C 1
ATOM 1609 O O . ALA A 1 211 ? -7.979 -6.926 18.733 1.00 88.06 211 ALA A O 1
ATOM 1610 N N . ARG A 1 212 ? -6.042 -6.014 18.065 1.00 86.50 212 ARG A N 1
ATOM 1611 C CA . ARG A 1 212 ? -5.346 -7.295 17.945 1.00 86.50 212 ARG A CA 1
ATOM 1612 C C . ARG A 1 212 ? -5.274 -8.049 19.271 1.00 86.50 212 ARG A C 1
ATOM 1614 O O . ARG A 1 212 ? -5.562 -9.244 19.296 1.00 86.50 212 ARG A O 1
ATOM 1621 N N . ALA A 1 213 ? -4.896 -7.384 20.360 1.00 82.19 213 ALA A N 1
ATOM 1622 C CA . ALA A 1 213 ? -4.793 -8.064 21.649 1.00 82.19 213 ALA A CA 1
ATOM 1623 C C . ALA A 1 213 ? -6.173 -8.455 22.210 1.00 82.19 213 ALA A C 1
ATOM 1625 O O . ALA A 1 213 ? -6.303 -9.544 22.765 1.00 82.19 213 ALA A O 1
ATOM 1626 N N . GLU A 1 214 ? -7.226 -7.665 21.971 1.00 85.62 214 GLU A N 1
ATOM 1627 C CA . GLU A 1 214 ? -8.600 -8.071 22.301 1.00 85.62 214 GLU A CA 1
ATOM 1628 C C . GLU A 1 214 ? -9.038 -9.315 21.511 1.00 85.62 214 GLU A C 1
ATOM 1630 O O . GLU A 1 214 ? -9.601 -10.252 22.083 1.00 85.62 214 GLU A O 1
ATOM 1635 N N . ARG A 1 215 ? -8.695 -9.389 20.218 1.00 85.69 215 ARG A N 1
ATOM 1636 C CA . ARG A 1 215 ? -8.930 -10.575 19.378 1.00 85.69 215 ARG A CA 1
ATOM 1637 C C . ARG A 1 215 ? -8.176 -11.808 19.881 1.00 85.69 215 ARG A C 1
ATOM 1639 O O . ARG A 1 215 ? -8.695 -12.920 19.799 1.00 85.69 215 ARG A O 1
ATOM 1646 N N . GLU A 1 216 ? -6.951 -11.626 20.364 1.00 83.94 216 GLU A N 1
ATOM 1647 C CA . GLU A 1 216 ? -6.093 -12.700 20.884 1.00 83.94 216 GLU A CA 1
ATOM 1648 C C . GLU A 1 216 ? -6.451 -13.095 22.333 1.00 83.94 216 GLU A C 1
ATOM 1650 O O . GLU A 1 216 ? -5.935 -14.088 22.846 1.00 83.94 216 GLU A O 1
ATOM 1655 N N . GLY A 1 217 ? -7.403 -12.394 22.964 1.00 77.31 217 GLY A N 1
ATOM 1656 C CA . GLY A 1 217 ? -7.840 -12.652 24.338 1.00 77.31 217 GLY A CA 1
ATOM 1657 C C . GLY A 1 217 ? -6.828 -12.196 25.390 1.00 77.31 217 GLY A C 1
ATOM 1658 O O . GLY A 1 217 ? -6.927 -12.595 26.555 1.00 77.31 217 GLY A O 1
ATOM 1659 N N . ASP A 1 218 ? -5.866 -11.365 24.994 1.00 75.25 218 ASP A N 1
ATOM 1660 C CA . ASP A 1 218 ? -4.896 -10.770 25.895 1.00 75.25 218 ASP A CA 1
ATOM 1661 C C . ASP A 1 218 ? -5.564 -9.629 26.660 1.00 75.25 218 ASP A C 1
ATOM 1663 O O . ASP A 1 218 ? -6.047 -8.648 26.092 1.00 75.25 218 ASP A O 1
ATOM 1667 N N . ALA A 1 219 ? -5.587 -9.749 27.988 1.00 57.12 219 ALA A N 1
ATOM 1668 C CA . ALA A 1 219 ? -6.056 -8.683 28.858 1.00 57.12 219 ALA A CA 1
ATOM 1669 C C . ALA A 1 219 ? -5.069 -7.507 28.799 1.00 57.12 219 ALA A C 1
ATOM 1671 O O . ALA A 1 219 ? -4.128 -7.415 29.595 1.00 57.12 219 ALA A O 1
ATOM 1672 N N . LEU A 1 220 ? -5.288 -6.602 27.847 1.00 57.84 220 LEU A N 1
ATOM 1673 C CA . LEU A 1 220 ? -4.635 -5.304 27.801 1.00 57.84 220 LEU A CA 1
ATOM 1674 C C . LEU A 1 220 ? -4.892 -4.573 29.121 1.00 57.84 220 LEU A C 1
ATOM 1676 O O . LEU A 1 220 ? -6.023 -4.249 29.469 1.00 57.84 220 LEU A O 1
ATOM 1680 N N . ARG A 1 221 ? -3.815 -4.284 29.857 1.00 54.62 221 ARG A N 1
ATOM 1681 C CA . ARG A 1 221 ? -3.817 -3.314 30.964 1.00 54.62 221 ARG A CA 1
ATOM 1682 C C . ARG A 1 221 ? -3.643 -1.891 30.431 1.00 54.62 221 ARG A C 1
ATOM 1684 O O . ARG A 1 221 ? -2.868 -1.122 30.992 1.00 54.62 221 ARG A O 1
ATOM 1691 N N . ASP A 1 222 ? -4.265 -1.588 29.301 1.00 58.50 222 ASP A N 1
ATOM 1692 C CA . ASP A 1 222 ? -4.177 -0.264 28.700 1.00 58.50 222 ASP A CA 1
ATOM 1693 C C . ASP A 1 222 ? -5.262 0.637 29.299 1.00 58.50 222 ASP A C 1
ATOM 1695 O O . ASP A 1 222 ? -6.369 0.180 29.577 1.00 58.50 222 ASP A O 1
ATOM 1699 N N . GLU A 1 223 ? -4.941 1.910 29.536 1.00 62.59 223 GLU A N 1
ATOM 1700 C CA . GLU A 1 223 ? -5.845 2.848 30.227 1.00 62.59 223 GLU A CA 1
ATOM 1701 C C . GLU A 1 223 ? -7.029 3.308 29.361 1.00 62.59 223 GLU A C 1
ATOM 1703 O O . GLU A 1 223 ? -8.008 3.801 29.910 1.00 62.59 223 GLU A O 1
ATOM 1708 N N . LEU A 1 224 ? -6.941 3.148 28.034 1.00 75.25 224 LEU A N 1
ATOM 1709 C CA . LEU A 1 224 ? -7.918 3.659 27.065 1.00 75.25 224 LEU A CA 1
ATOM 1710 C C . LEU A 1 224 ? -8.664 2.530 26.346 1.00 75.25 224 LEU A C 1
ATOM 1712 O O . LEU A 1 224 ? -8.014 1.674 25.725 1.00 75.25 224 LEU A O 1
ATOM 1716 N N . SER A 1 225 ? -10.000 2.590 26.351 1.00 87.00 225 SER A N 1
ATOM 1717 C CA . SER A 1 225 ? -10.875 1.680 25.599 1.00 87.00 225 SER A CA 1
ATOM 1718 C C . SER A 1 225 ? -10.721 1.851 24.080 1.00 87.00 225 SER A C 1
ATOM 1720 O O . SER A 1 225 ? -10.180 2.852 23.593 1.00 87.00 225 SER A O 1
ATOM 1722 N N . LEU A 1 226 ? -11.208 0.879 23.297 1.00 88.69 226 LEU A N 1
ATOM 1723 C CA . LEU A 1 226 ? -11.259 1.005 21.834 1.00 88.69 226 LEU A CA 1
ATOM 1724 C C . LEU A 1 226 ? -12.067 2.238 21.392 1.00 88.69 226 LEU A C 1
ATOM 1726 O O . LEU A 1 226 ? -11.687 2.911 20.432 1.00 88.69 226 LEU A O 1
ATOM 1730 N N . GLU A 1 227 ? -13.134 2.578 22.119 1.00 89.69 227 GLU A N 1
ATOM 1731 C CA . GLU A 1 227 ? -13.981 3.738 21.821 1.00 89.69 227 GLU A CA 1
ATOM 1732 C C . GLU A 1 227 ? -13.235 5.054 22.067 1.00 89.69 227 GLU A C 1
ATOM 1734 O O . GLU A 1 227 ? -13.288 5.968 21.243 1.00 89.69 227 GLU A O 1
ATOM 1739 N N . GLU A 1 228 ? -12.474 5.146 23.160 1.00 87.81 228 GLU A N 1
ATOM 1740 C CA . GLU A 1 228 ? -11.673 6.332 23.484 1.00 87.81 228 GLU A CA 1
ATOM 1741 C C . GLU A 1 228 ? -10.523 6.542 22.487 1.00 87.81 228 GLU A C 1
ATOM 1743 O O . GLU A 1 228 ? -10.196 7.680 22.117 1.00 87.81 228 GLU A O 1
ATOM 1748 N N . ARG A 1 229 ? -9.932 5.448 21.993 1.00 90.19 229 ARG A N 1
ATOM 1749 C CA . ARG A 1 229 ? -8.930 5.481 20.916 1.00 90.19 229 ARG A CA 1
ATOM 1750 C C . ARG A 1 229 ? -9.539 5.975 19.615 1.00 90.19 229 ARG A C 1
ATOM 1752 O O . ARG A 1 229 ? -8.982 6.886 19.001 1.00 90.19 229 ARG A O 1
ATOM 1759 N N . LEU A 1 230 ? -10.701 5.451 19.230 1.00 91.69 230 LEU A N 1
ATOM 1760 C CA . LEU A 1 230 ? -11.402 5.903 18.031 1.00 91.69 230 LEU A CA 1
ATOM 1761 C C . LEU A 1 230 ? -11.802 7.381 18.126 1.00 91.69 230 LEU A C 1
ATOM 1763 O O . LEU A 1 230 ? -11.554 8.147 17.195 1.00 91.69 230 LEU A O 1
ATOM 1767 N N . ALA A 1 231 ? -12.315 7.827 19.272 1.00 89.75 231 ALA A N 1
ATOM 1768 C CA . ALA A 1 231 ? -12.616 9.239 19.507 1.00 89.75 231 ALA A CA 1
ATOM 1769 C C . ALA A 1 231 ? -11.366 10.135 19.407 1.00 89.75 231 ALA A C 1
ATOM 1771 O O . ALA A 1 231 ? -11.449 11.304 19.024 1.00 89.75 231 ALA A O 1
ATOM 1772 N N . THR A 1 232 ? -10.189 9.610 19.748 1.00 89.88 232 THR A N 1
ATOM 1773 C CA . THR A 1 232 ? -8.913 10.319 19.584 1.00 89.88 232 THR A CA 1
ATOM 1774 C C . THR A 1 232 ? -8.503 10.408 18.115 1.00 89.88 232 THR A C 1
ATOM 1776 O O . THR A 1 232 ? -8.120 11.491 17.678 1.00 89.88 232 THR A O 1
ATOM 1779 N N . ILE A 1 233 ? -8.684 9.338 17.333 1.00 90.44 233 ILE A N 1
ATOM 1780 C CA . ILE A 1 233 ? -8.462 9.347 15.876 1.00 90.44 233 ILE A CA 1
ATOM 1781 C C . ILE A 1 233 ? -9.349 10.398 15.212 1.00 90.44 233 ILE A C 1
ATOM 1783 O O . ILE A 1 233 ? -8.839 11.262 14.508 1.00 90.44 233 ILE A O 1
ATOM 1787 N N . LEU A 1 234 ? -10.659 10.384 15.477 1.00 90.81 234 LEU A N 1
ATOM 1788 C CA . LEU A 1 234 ? -11.601 11.328 14.863 1.00 90.81 234 LEU A CA 1
ATOM 1789 C C . LEU A 1 234 ? -11.224 12.792 15.143 1.00 90.81 234 LEU A C 1
ATOM 1791 O O . LEU A 1 234 ? -11.278 13.632 14.244 1.00 90.81 234 LEU A O 1
ATOM 1795 N N . ARG A 1 235 ? -10.787 13.094 16.374 1.00 86.75 235 ARG A N 1
ATOM 1796 C CA . ARG A 1 235 ? -10.305 14.433 16.746 1.00 86.75 235 ARG A CA 1
ATOM 1797 C C . ARG A 1 235 ? -9.025 14.813 16.006 1.00 86.75 235 ARG A C 1
ATOM 1799 O O . ARG A 1 235 ? -8.935 15.939 15.520 1.00 86.75 235 ARG A O 1
ATOM 1806 N N . GLU A 1 236 ? -8.063 13.899 15.911 1.00 87.81 236 GLU A N 1
ATOM 1807 C CA . GLU A 1 236 ? -6.807 14.142 15.194 1.00 87.81 236 GLU A CA 1
ATOM 1808 C C . GLU A 1 236 ? -7.059 14.393 13.704 1.00 87.81 236 GLU A C 1
ATOM 1810 O O . GLU A 1 236 ? -6.540 15.357 13.147 1.00 87.81 236 GLU A O 1
ATOM 1815 N N . VAL A 1 237 ? -7.917 13.593 13.064 1.00 88.50 237 VAL A N 1
ATOM 1816 C CA . VAL A 1 237 ? -8.288 13.773 11.652 1.00 88.50 237 VAL A CA 1
ATOM 1817 C C . VAL A 1 237 ? -8.905 15.154 11.412 1.00 88.50 237 VAL A C 1
ATOM 1819 O O . VAL A 1 237 ? -8.551 15.836 10.446 1.00 88.50 237 VAL A O 1
ATOM 1822 N N . GLU A 1 238 ? -9.787 15.614 12.303 1.00 85.38 238 GLU A N 1
ATOM 1823 C CA . GLU A 1 238 ? -10.385 16.947 12.200 1.00 85.38 238 GLU A CA 1
ATOM 1824 C C . GLU A 1 238 ? -9.344 18.067 12.382 1.00 85.38 238 GLU A C 1
ATOM 1826 O O . GLU A 1 238 ? -9.361 19.060 11.646 1.00 85.38 238 GLU A O 1
ATOM 1831 N N . GLN A 1 239 ? -8.424 17.923 13.342 1.00 82.94 239 GLN A N 1
ATOM 1832 C CA . GLN A 1 239 ? -7.337 18.884 13.565 1.00 82.94 239 GLN A CA 1
ATOM 1833 C C . GLN A 1 239 ? -6.381 18.947 12.373 1.00 82.94 239 GLN A C 1
ATOM 1835 O O . GLN A 1 239 ? -6.056 20.042 11.905 1.00 82.94 239 GLN A O 1
ATOM 1840 N N . LEU A 1 240 ? -5.995 17.789 11.841 1.00 83.44 240 LEU A N 1
ATOM 1841 C CA . LEU A 1 240 ? -5.140 17.668 10.670 1.00 83.44 240 LEU A CA 1
ATOM 1842 C C . LEU A 1 240 ? -5.783 18.341 9.452 1.00 83.44 240 LEU A C 1
ATOM 1844 O O . LEU A 1 240 ? -5.152 19.178 8.805 1.00 83.44 240 LEU A O 1
ATOM 1848 N N . ARG A 1 241 ? -7.070 18.070 9.196 1.00 84.88 241 ARG A N 1
ATOM 1849 C CA . ARG A 1 241 ? -7.831 18.707 8.111 1.00 84.88 241 ARG A CA 1
ATOM 1850 C C . ARG A 1 241 ? -7.852 20.230 8.252 1.00 84.88 241 ARG A C 1
ATOM 1852 O O . ARG A 1 241 ? -7.571 20.940 7.286 1.00 84.88 241 ARG A O 1
ATOM 1859 N N . LYS A 1 242 ? -8.135 20.746 9.455 1.00 79.25 242 LYS A N 1
ATOM 1860 C CA . LYS A 1 242 ? -8.112 22.194 9.738 1.00 79.25 242 LYS A CA 1
ATOM 1861 C C . LYS A 1 242 ? -6.729 22.797 9.501 1.00 79.25 242 LYS A C 1
ATOM 1863 O O . LYS A 1 242 ? -6.634 23.878 8.923 1.00 79.25 242 LYS A O 1
ATOM 1868 N N . SER A 1 243 ? -5.668 22.103 9.907 1.00 78.12 243 SER A N 1
ATOM 1869 C CA . SER A 1 243 ? -4.288 22.536 9.673 1.00 78.12 243 SER A CA 1
ATOM 1870 C C . SER A 1 243 ? -3.985 22.650 8.173 1.00 78.12 243 SER A C 1
ATOM 1872 O O . SER A 1 243 ? -3.548 23.707 7.717 1.00 78.12 243 SER A O 1
ATOM 1874 N N . CYS A 1 244 ? -4.323 21.626 7.381 1.00 77.56 244 CYS A N 1
ATOM 1875 C CA . CYS A 1 244 ? -4.142 21.637 5.925 1.00 77.56 244 CYS A CA 1
ATOM 1876 C C . CYS A 1 244 ? -4.962 22.739 5.229 1.00 77.56 244 CYS A C 1
ATOM 1878 O O . CYS A 1 244 ? -4.466 23.384 4.304 1.00 77.56 244 CYS A O 1
ATOM 1880 N N . MET A 1 245 ? -6.192 23.009 5.683 1.00 76.81 245 MET A N 1
ATOM 1881 C CA . MET A 1 245 ? -7.003 24.125 5.176 1.00 76.81 245 MET A CA 1
ATOM 1882 C C . MET A 1 245 ? -6.380 25.488 5.493 1.00 76.81 245 MET A C 1
ATOM 1884 O O . MET A 1 245 ? -6.297 26.342 4.613 1.00 76.81 245 MET A O 1
ATOM 1888 N N . ASN A 1 246 ? -5.908 25.694 6.726 1.00 72.94 246 ASN A N 1
ATOM 1889 C CA . ASN A 1 246 ? -5.291 26.956 7.146 1.00 72.94 246 ASN A CA 1
ATOM 1890 C C . ASN A 1 246 ? -4.001 27.263 6.373 1.00 72.94 246 ASN A C 1
ATOM 1892 O O . ASN A 1 246 ? -3.684 28.429 6.145 1.00 72.94 246 ASN A O 1
ATOM 1896 N N . GLN A 1 247 ? -3.280 26.226 5.947 1.00 71.31 247 GLN A N 1
ATOM 1897 C CA . GLN A 1 247 ? -2.085 26.344 5.110 1.00 71.31 247 GLN A CA 1
ATOM 1898 C C . GLN A 1 247 ? -2.405 26.500 3.611 1.00 71.31 247 GLN A C 1
ATOM 1900 O O . GLN A 1 247 ? -1.499 26.677 2.803 1.00 71.31 247 GLN A O 1
ATOM 1905 N N . GLY A 1 248 ? -3.687 26.478 3.226 1.00 71.19 248 GLY A N 1
ATOM 1906 C CA . GLY A 1 248 ? -4.131 26.641 1.840 1.00 71.19 248 GLY A CA 1
ATOM 1907 C C . GLY A 1 248 ? -3.962 25.393 0.970 1.00 71.19 248 GLY A C 1
ATOM 1908 O O . GLY A 1 248 ? -4.076 25.490 -0.250 1.00 71.19 248 GLY A O 1
ATOM 1909 N N . PHE A 1 249 ? -3.707 24.228 1.573 1.00 71.88 249 PHE A N 1
ATOM 1910 C CA . PHE A 1 249 ? -3.542 22.963 0.852 1.00 71.88 249 PHE A CA 1
ATOM 1911 C C . PHE A 1 249 ? -4.876 22.290 0.493 1.00 71.88 249 PHE A C 1
ATOM 1913 O O . PHE A 1 249 ? -4.919 21.450 -0.401 1.00 71.88 249 PHE A O 1
ATOM 1920 N N . LEU A 1 250 ? -5.971 22.671 1.159 1.00 67.31 250 LEU A N 1
ATOM 1921 C CA . LEU A 1 250 ? -7.329 22.189 0.888 1.00 67.31 250 LEU A CA 1
ATOM 1922 C C . LEU A 1 250 ? -8.279 23.352 0.579 1.00 67.31 250 LEU A C 1
ATOM 1924 O O . LEU A 1 250 ? -8.209 24.413 1.199 1.00 67.31 250 LEU A O 1
ATOM 1928 N N . GLY A 1 251 ? -9.200 23.135 -0.363 1.00 59.25 251 GLY A N 1
ATOM 1929 C CA . GLY A 1 251 ? -10.268 24.084 -0.690 1.00 59.25 251 GLY A CA 1
ATOM 1930 C C . GLY A 1 251 ? -11.396 24.099 0.352 1.00 59.25 251 GLY A C 1
ATOM 1931 O O . GLY A 1 251 ? -11.633 23.122 1.056 1.00 59.25 251 GLY A O 1
ATOM 1932 N N . SER A 1 252 ? -12.157 25.196 0.420 1.00 52.16 252 SER A N 1
ATOM 1933 C CA . SER A 1 252 ? -13.239 25.411 1.405 1.00 52.16 252 SER A CA 1
ATOM 1934 C C . SER A 1 252 ? -14.475 24.505 1.248 1.00 52.16 252 SER A C 1
ATOM 1936 O O . SER A 1 252 ? -15.416 24.598 2.041 1.00 52.16 252 SER A O 1
ATOM 1938 N N . THR A 1 253 ? -14.508 23.646 0.227 1.00 46.41 253 THR A N 1
ATOM 1939 C CA . THR A 1 253 ? -15.639 22.763 -0.100 1.00 46.41 253 THR A CA 1
ATOM 1940 C C . THR A 1 253 ? -15.583 21.400 0.584 1.00 46.41 253 THR A C 1
ATOM 1942 O O . THR A 1 253 ? -16.569 20.670 0.529 1.00 46.41 253 THR A O 1
ATOM 1945 N N . ASP A 1 254 ? -14.480 21.069 1.253 1.00 46.03 254 ASP A N 1
ATOM 1946 C CA . ASP A 1 254 ? -14.248 19.756 1.860 1.00 46.03 254 ASP A CA 1
ATOM 1947 C C . ASP A 1 254 ? -14.816 19.709 3.291 1.00 46.03 254 ASP A C 1
ATOM 1949 O O . ASP A 1 254 ? -14.100 19.686 4.295 1.00 46.03 254 ASP A O 1
ATOM 1953 N N . LYS A 1 255 ? -16.141 19.870 3.392 1.00 40.84 255 LYS A N 1
ATOM 1954 C CA . LYS A 1 255 ? -16.842 19.984 4.674 1.00 40.84 255 LYS A CA 1
ATOM 1955 C C . LYS A 1 255 ? -16.859 18.644 5.405 1.00 40.84 255 LYS A C 1
ATOM 1957 O O . LYS A 1 255 ? -17.267 17.630 4.856 1.00 40.84 255 LYS A O 1
ATOM 1962 N N . THR A 1 256 ? -16.476 18.719 6.674 1.00 43.56 256 THR A N 1
ATOM 1963 C CA . THR A 1 256 ? -16.552 17.676 7.694 1.00 43.56 256 THR A CA 1
ATOM 1964 C C . THR A 1 256 ? -17.870 16.898 7.652 1.00 43.56 256 THR A C 1
ATOM 1966 O O . THR A 1 256 ? -18.956 17.485 7.648 1.00 43.56 256 THR A O 1
ATOM 1969 N N . VAL A 1 257 ? -17.778 15.567 7.690 1.00 35.06 257 VAL A N 1
ATOM 1970 C CA . VAL A 1 257 ? -18.906 14.718 8.084 1.00 35.06 257 VAL A CA 1
ATOM 1971 C C . VAL A 1 257 ? -19.228 15.062 9.545 1.00 35.06 257 VAL A C 1
ATOM 1973 O O . VAL A 1 257 ? -18.331 15.015 10.388 1.00 35.06 257 VAL A O 1
ATOM 1976 N N . PRO A 1 258 ? -20.460 15.479 9.882 1.00 29.89 258 PRO A N 1
ATOM 1977 C CA . PRO A 1 258 ? -20.797 15.807 11.256 1.00 29.89 258 PRO A CA 1
ATOM 1978 C C . PRO A 1 258 ? -20.800 14.524 12.092 1.00 29.89 258 PRO A C 1
ATOM 1980 O O . PRO A 1 258 ? -21.599 13.621 11.844 1.00 29.89 258 PRO A O 1
ATOM 1983 N N . VAL A 1 259 ? -19.934 14.470 13.105 1.00 31.95 259 VAL A N 1
ATOM 1984 C CA . VAL A 1 259 ? -20.046 13.503 14.201 1.00 31.95 259 VAL A CA 1
ATOM 1985 C C . VAL A 1 259 ? -21.395 13.764 14.871 1.00 31.95 259 VAL A C 1
ATOM 1987 O O . VAL A 1 259 ? -21.620 14.838 15.435 1.00 31.95 259 VAL A O 1
ATOM 1990 N N . ARG A 1 260 ? -22.334 12.821 14.740 1.00 28.27 260 ARG A N 1
ATOM 1991 C CA . ARG A 1 260 ? -23.608 12.878 15.458 1.00 28.27 260 ARG A CA 1
ATOM 1992 C C . ARG A 1 260 ? -23.311 12.742 16.947 1.00 28.27 260 ARG A C 1
ATOM 1994 O O . ARG A 1 260 ? -22.860 11.698 17.394 1.00 28.27 260 ARG A O 1
ATOM 2001 N N . ALA A 1 261 ? -23.558 13.816 17.686 1.00 32.69 261 ALA A N 1
ATOM 2002 C CA . ALA A 1 261 ? -23.763 13.746 19.118 1.00 32.69 261 ALA A CA 1
ATOM 2003 C C . ALA A 1 261 ? -25.208 13.301 19.353 1.00 32.69 261 ALA A C 1
ATOM 2005 O O . ALA A 1 261 ? -26.113 14.034 18.956 1.00 32.69 261 ALA A O 1
ATOM 2006 N N . GLU A 1 262 ? -25.399 12.126 19.950 1.00 34.75 262 GLU A N 1
ATOM 2007 C CA . GLU A 1 262 ? -26.536 11.766 20.812 1.00 34.75 262 GLU A CA 1
ATOM 2008 C C . GLU A 1 262 ? -26.242 10.466 21.567 1.00 34.75 262 GLU A C 1
ATOM 2010 O O . GLU A 1 262 ? -25.819 9.487 20.914 1.00 34.75 262 GLU A O 1
#

Organism: NCBI:txid80876

pLDDT: mean 77.46, std 18.61, range [24.59, 96.0]

Solvent-accessible surface area (backbone atoms only — not comparable to full-atom values): 14976 Å² total; per-residue (Å²): 56,38,35,31,32,62,47,69,63,59,39,48,51,56,42,48,61,40,42,76,72,73,44,65,69,47,77,26,61,29,21,62,56,37,38,55,50,52,71,79,46,92,53,75,34,34,42,33,30,42,83,34,70,102,30,31,24,46,63,26,38,40,53,44,51,52,46,29,63,76,69,68,48,78,90,54,51,31,32,34,36,30,82,56,89,49,67,67,60,52,52,49,38,45,73,28,63,29,74,49,74,46,46,52,72,70,50,71,68,59,52,53,54,50,45,43,72,76,38,59,85,57,74,74,61,72,82,78,84,78,87,82,87,80,91,81,81,85,82,83,92,72,94,69,65,83,60,55,80,82,51,49,84,45,44,66,58,50,52,56,51,49,53,54,42,53,51,49,41,50,52,19,57,77,69,68,34,44,69,56,30,24,54,44,29,50,51,51,23,54,58,30,48,66,61,50,38,58,72,59,23,55,51,26,49,53,44,22,53,50,30,48,34,57,73,72,68,46,85,71,90,63,96,66,54,73,66,57,45,50,56,48,48,58,52,48,54,52,51,52,52,50,52,40,36,76,73,63,63,45,70,95,81,78,70,77,81,79,80,82,86,129

InterPro domains:
  IPR001789 Signal transduction response regulator, receiver domain [PF00072] (2-115)
  IPR001789 Signal transduction response regulator, receiver domain [PS50110] (1-119)
  IPR001789 Signal transduction response regulator, receiver domain [SM00448] (1-115)
  IPR008207 Signal transduction histidine kinase, phosphotransfer (Hpt) domain [PF01627] (154-239)
  IPR008207 Signal transduction histidine kinase, phosphotransfer (Hpt) domain [PS50894] (147-247)
  IPR011006 CheY-like superfamily [SSF52172] (2-126)
  IPR036641 HPT domain superfamily [G3DSA:1.20.120.160] (149-247)
  IPR036641 HPT domain superfamily [SSF47226] (99-224)